Protein AF-A0AAT9LX36-F1 (afdb_monomer)

pLDDT: mean 85.05, std 13.38, range [36.03, 98.56]

Radius of gyration: 19.76 Å; Cα contacts (8 Å, |Δi|>4): 417; chains: 1; bounding box: 67×49×46 Å

Structure (mmCIF, N/CA/C/O backbone):
data_AF-A0AAT9LX36-F1
#
_entry.id   AF-A0AAT9LX36-F1
#
loop_
_atom_site.group_PDB
_atom_site.id
_atom_site.type_symbol
_atom_site.label_atom_id
_atom_site.label_alt_id
_atom_site.label_comp_id
_atom_site.label_asym_id
_atom_site.label_entity_id
_atom_site.label_seq_id
_atom_site.pdbx_PDB_ins_code
_atom_site.Cartn_x
_atom_site.Cartn_y
_atom_site.Cartn_z
_atom_site.occupancy
_atom_site.B_iso_or_equiv
_atom_site.auth_seq_id
_atom_site.auth_comp_id
_atom_site.auth_asym_id
_atom_site.auth_atom_id
_atom_site.pdbx_PDB_model_num
ATOM 1 N N . MET A 1 1 ? -18.857 27.797 16.653 1.00 42.59 1 MET A N 1
ATOM 2 C CA . MET A 1 1 ? -18.887 27.191 15.302 1.00 42.59 1 MET A CA 1
ATOM 3 C C . MET A 1 1 ? -19.193 25.710 15.450 1.00 42.59 1 MET A C 1
ATOM 5 O O . MET A 1 1 ? -18.495 25.048 16.209 1.00 42.59 1 MET A O 1
ATOM 9 N N . ALA A 1 2 ? -20.247 25.204 14.807 1.00 48.72 2 ALA A N 1
ATOM 10 C CA . ALA A 1 2 ? -20.545 23.773 14.825 1.00 48.72 2 ALA A CA 1
ATOM 11 C C . ALA A 1 2 ? -19.474 23.030 14.012 1.00 48.72 2 ALA A C 1
ATOM 13 O O . ALA A 1 2 ? -19.245 23.360 12.849 1.00 48.72 2 ALA A O 1
ATOM 14 N N . ARG A 1 3 ? -18.782 22.068 14.632 1.00 57.91 3 ARG A N 1
ATOM 15 C CA . ARG A 1 3 ? -17.853 21.185 13.920 1.00 57.91 3 ARG A CA 1
ATOM 16 C C . ARG A 1 3 ? -18.670 20.318 12.964 1.00 57.91 3 ARG A C 1
ATOM 18 O O . ARG A 1 3 ? -19.488 19.522 13.412 1.00 57.91 3 ARG A O 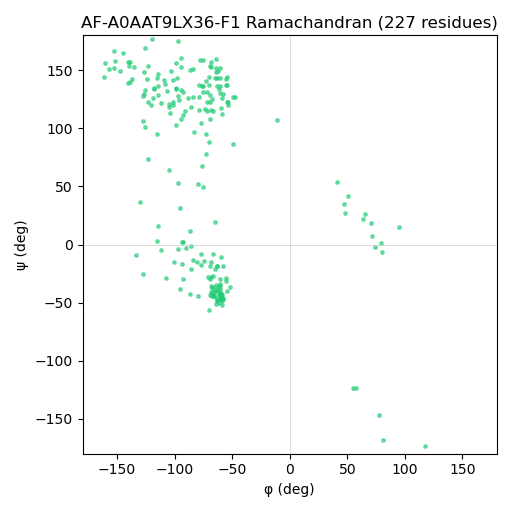1
ATOM 25 N N . ILE A 1 4 ? -18.458 20.488 11.662 1.00 61.56 4 ILE A N 1
ATOM 26 C CA . ILE A 1 4 ? -18.999 19.586 10.644 1.00 61.56 4 ILE A CA 1
ATOM 27 C C . ILE A 1 4 ? -18.209 18.280 10.757 1.00 61.56 4 ILE A C 1
ATOM 29 O O . ILE A 1 4 ? -16.982 18.291 10.684 1.00 61.56 4 ILE A O 1
ATOM 33 N N . SER A 1 5 ? -18.898 17.164 10.984 1.00 59.81 5 SER A N 1
ATOM 34 C CA . SER A 1 5 ? -18.286 15.835 11.024 1.00 59.81 5 SER A CA 1
ATOM 35 C C . SER A 1 5 ? -18.706 15.027 9.797 1.00 59.81 5 SER A C 1
ATOM 37 O O . SER A 1 5 ? -19.869 15.113 9.394 1.00 59.81 5 SER A O 1
ATOM 39 N N . PRO A 1 6 ? -17.800 14.230 9.209 1.00 66.00 6 PRO A N 1
ATOM 40 C CA . PRO A 1 6 ? -18.160 13.294 8.154 1.00 66.00 6 PRO A CA 1
ATOM 41 C C . PRO A 1 6 ? -19.273 12.341 8.608 1.00 66.00 6 PRO A C 1
ATOM 43 O O . PRO A 1 6 ? -19.297 11.894 9.759 1.00 66.00 6 PRO A O 1
ATOM 46 N N . ILE A 1 7 ? -20.188 12.009 7.696 1.00 71.00 7 ILE A N 1
ATOM 47 C CA . ILE A 1 7 ? -21.203 10.981 7.941 1.00 71.00 7 ILE A CA 1
ATOM 48 C C . ILE A 1 7 ? -20.489 9.630 8.036 1.00 71.00 7 ILE A C 1
ATOM 50 O O . ILE A 1 7 ? -19.757 9.235 7.125 1.00 71.00 7 ILE A O 1
ATOM 54 N N . LYS A 1 8 ? -20.707 8.922 9.150 1.00 73.69 8 LYS A N 1
ATOM 55 C CA . LYS A 1 8 ? -20.148 7.583 9.362 1.00 73.69 8 LYS A CA 1
ATOM 56 C C . LYS A 1 8 ? -20.666 6.624 8.299 1.00 73.69 8 LYS A C 1
ATOM 58 O O . LYS A 1 8 ? -21.865 6.573 8.035 1.00 73.69 8 LYS A O 1
ATOM 63 N N . THR A 1 9 ? -19.754 5.845 7.737 1.00 83.19 9 THR A N 1
ATOM 64 C CA . THR A 1 9 ? -20.040 4.907 6.650 1.00 83.19 9 THR A CA 1
ATOM 65 C C . THR A 1 9 ? -20.219 3.499 7.212 1.00 83.19 9 THR A C 1
ATOM 67 O O . THR A 1 9 ? -19.448 3.093 8.074 1.00 83.19 9 THR A O 1
ATOM 70 N N . ARG A 1 10 ? -21.245 2.753 6.785 1.00 88.69 10 ARG A N 1
ATOM 71 C CA . ARG A 1 10 ? -21.486 1.379 7.259 1.00 88.69 10 ARG A CA 1
ATOM 72 C C . ARG A 1 10 ? -21.130 0.373 6.179 1.00 88.69 10 ARG A C 1
ATOM 74 O O . ARG A 1 10 ? -21.572 0.532 5.050 1.00 88.69 10 ARG A O 1
ATOM 81 N N . TYR A 1 11 ? -20.370 -0.651 6.547 1.00 92.31 11 TYR A N 1
ATOM 82 C CA . TYR A 1 11 ? -20.029 -1.773 5.675 1.00 92.31 11 TYR A CA 1
ATOM 83 C C . TYR A 1 11 ? -19.547 -2.960 6.524 1.00 92.31 11 TYR A C 1
ATOM 85 O O . TYR A 1 11 ? -18.934 -2.741 7.567 1.00 92.31 1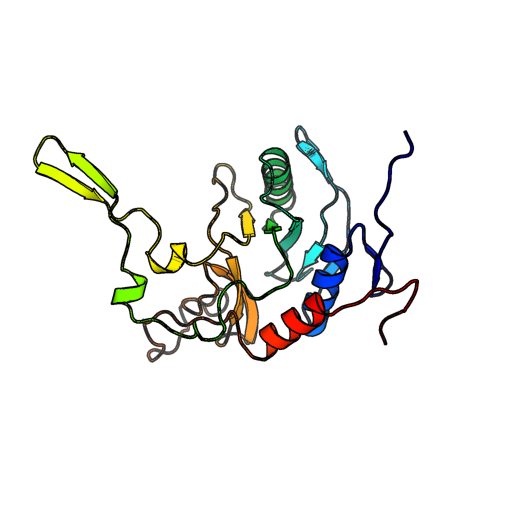1 TYR A O 1
ATOM 93 N N . ALA A 1 12 ? -19.872 -4.197 6.127 1.00 90.81 12 ALA A N 1
ATOM 94 C CA . ALA A 1 12 ? -19.474 -5.435 6.819 1.00 90.81 12 ALA A CA 1
ATOM 95 C C . ALA A 1 12 ? -19.694 -5.431 8.355 1.00 90.81 12 ALA A C 1
ATOM 97 O O . ALA A 1 12 ? -18.901 -5.966 9.121 1.00 90.81 12 ALA A O 1
ATOM 98 N N . GLY A 1 13 ? -20.761 -4.776 8.831 1.00 90.25 13 GLY A N 1
ATOM 99 C CA . GLY A 1 13 ? -21.064 -4.646 10.265 1.00 90.25 13 GLY A CA 1
ATOM 100 C C . GLY A 1 13 ? -20.283 -3.553 11.015 1.00 90.25 13 GLY A C 1
ATOM 101 O O . GLY A 1 13 ? -20.629 -3.245 12.156 1.00 90.25 13 GLY A O 1
ATOM 102 N N . TYR A 1 14 ? -19.309 -2.898 10.380 1.00 91.88 14 TYR A N 1
ATOM 103 C CA . TYR A 1 14 ? -18.507 -1.817 10.959 1.00 91.88 14 TYR A CA 1
ATOM 104 C C . TYR A 1 14 ? -19.064 -0.423 10.639 1.00 91.88 14 TYR A C 1
ATOM 106 O O . TYR A 1 14 ? -19.853 -0.226 9.710 1.00 91.88 14 TYR A O 1
ATOM 114 N N . ARG A 1 15 ? -18.654 0.568 11.442 1.00 92.31 15 ARG A N 1
ATOM 115 C CA . ARG A 1 15 ? -18.925 1.998 11.225 1.00 92.31 15 ARG A CA 1
ATOM 116 C C . ARG A 1 15 ? -17.606 2.726 10.978 1.00 92.31 15 ARG A C 1
ATOM 118 O O . ARG A 1 15 ? -16.965 3.152 11.931 1.00 92.31 15 ARG A O 1
ATOM 125 N N . PHE A 1 16 ? -17.258 2.893 9.713 1.00 92.94 16 PHE A N 1
ATOM 126 C CA . PHE A 1 16 ? -16.027 3.532 9.277 1.00 92.94 16 PHE A CA 1
ATOM 127 C C . PHE A 1 16 ? -16.012 5.040 9.552 1.00 92.94 16 PHE A C 1
ATOM 129 O O . PHE A 1 16 ? -17.046 5.721 9.426 1.00 92.94 16 PHE A O 1
ATOM 136 N N . ARG A 1 17 ? -14.827 5.561 9.896 1.00 91.31 17 ARG A N 1
ATOM 137 C CA . ARG A 1 17 ? -14.560 6.990 10.135 1.00 91.31 17 ARG A CA 1
ATOM 138 C C . ARG A 1 17 ? -14.599 7.790 8.839 1.00 91.31 17 ARG A C 1
ATOM 140 O O . ARG A 1 17 ? -14.980 8.962 8.858 1.00 91.31 17 ARG A O 1
ATOM 147 N N . SER A 1 18 ? -14.286 7.153 7.714 1.00 89.94 18 SER A N 1
ATOM 148 C CA . SER A 1 18 ? -14.366 7.761 6.391 1.00 89.94 18 SER A CA 1
ATOM 149 C C . SER A 1 18 ? -14.934 6.809 5.335 1.00 89.94 18 SER A C 1
ATOM 151 O O . SER A 1 18 ? -14.865 5.586 5.448 1.00 89.94 18 SER A O 1
ATOM 153 N N . ARG A 1 19 ? -15.480 7.383 4.253 1.00 90.25 19 ARG A N 1
ATOM 154 C CA . ARG A 1 19 ? -15.889 6.603 3.072 1.00 90.25 19 ARG A CA 1
ATOM 155 C C . ARG A 1 19 ? -14.701 5.877 2.443 1.00 90.25 19 ARG A C 1
ATOM 157 O O . ARG A 1 19 ? -14.878 4.784 1.929 1.00 90.25 19 ARG A O 1
ATOM 164 N N . ARG A 1 20 ? -13.505 6.474 2.475 1.00 91.88 20 ARG A N 1
ATOM 165 C CA . ARG A 1 20 ? -12.304 5.891 1.865 1.00 91.88 20 ARG A CA 1
ATOM 166 C C . ARG A 1 20 ? -11.878 4.609 2.578 1.00 91.88 20 ARG A C 1
ATOM 168 O O . ARG A 1 20 ? -11.609 3.627 1.901 1.00 91.88 20 ARG A O 1
ATOM 175 N N . GLU A 1 21 ? -11.897 4.589 3.910 1.00 95.06 21 GLU A N 1
ATOM 176 C CA . GLU A 1 21 ? -11.666 3.355 4.676 1.00 95.06 21 GLU A CA 1
ATOM 177 C C . GLU A 1 21 ? -12.680 2.269 4.292 1.00 95.06 21 GLU A C 1
ATOM 179 O O . GLU A 1 21 ? -12.295 1.149 3.975 1.00 95.06 21 GLU A O 1
ATOM 184 N N . ALA A 1 22 ? -13.972 2.606 4.217 1.00 94.94 22 ALA A N 1
ATOM 185 C CA . ALA A 1 22 ? -14.992 1.635 3.819 1.00 94.94 22 ALA A CA 1
ATOM 186 C C . ALA A 1 22 ? -14.766 1.078 2.398 1.00 94.94 22 ALA A C 1
ATOM 188 O O . ALA A 1 22 ? -14.999 -0.101 2.152 1.00 94.94 22 ALA A O 1
ATOM 189 N N . ARG A 1 23 ? -14.271 1.896 1.458 1.00 95.62 23 ARG A N 1
ATOM 190 C CA . ARG A 1 23 ? -13.903 1.439 0.105 1.00 95.62 23 ARG A CA 1
ATOM 191 C C . ARG A 1 23 ? -12.717 0.479 0.107 1.00 95.62 23 ARG A C 1
ATOM 193 O O . ARG A 1 23 ? -12.710 -0.461 -0.682 1.00 95.62 23 ARG A O 1
ATOM 200 N N . TRP A 1 24 ? -11.741 0.688 0.989 1.00 97.06 24 TRP A N 1
ATOM 201 C CA . TRP A 1 24 ? -10.645 -0.262 1.182 1.00 97.06 24 TRP A CA 1
ATOM 202 C C . TRP A 1 24 ? -11.137 -1.594 1.746 1.00 97.06 24 TRP A C 1
ATOM 204 O O . TRP A 1 24 ? -10.717 -2.638 1.261 1.00 97.06 24 TRP A O 1
ATOM 214 N N . ALA A 1 25 ? -12.098 -1.581 2.673 1.00 97.56 25 ALA A N 1
ATOM 215 C CA . ALA A 1 25 ? -12.733 -2.810 3.150 1.00 97.56 25 ALA A CA 1
ATOM 216 C C . ALA A 1 25 ? -13.425 -3.592 2.011 1.00 97.56 25 ALA A C 1
ATOM 218 O O . ALA A 1 25 ? -13.225 -4.798 1.889 1.00 97.56 25 ALA A O 1
ATOM 219 N N . VAL A 1 26 ? -14.153 -2.905 1.118 1.00 97.69 26 VAL A N 1
ATOM 220 C CA . VAL A 1 26 ? -14.737 -3.517 -0.097 1.00 97.69 26 VAL A CA 1
ATOM 221 C C . VAL A 1 26 ? -13.653 -4.107 -1.005 1.00 97.69 26 VAL A C 1
ATOM 223 O O . VAL A 1 26 ? -13.809 -5.214 -1.523 1.00 97.69 26 VAL A O 1
ATOM 226 N N . PHE A 1 27 ? -12.544 -3.387 -1.200 1.00 97.94 27 PHE A N 1
ATOM 227 C CA . PHE A 1 27 ? -11.400 -3.872 -1.974 1.00 97.94 27 PHE A CA 1
ATOM 228 C C . PHE A 1 27 ? -10.822 -5.162 -1.372 1.00 97.94 27 PHE A C 1
ATOM 230 O O . PHE A 1 27 ? -10.607 -6.131 -2.102 1.00 97.94 27 PHE A O 1
ATOM 237 N N . PHE A 1 28 ? -10.623 -5.210 -0.051 1.00 98.25 28 PHE A N 1
ATOM 238 C CA . PHE A 1 28 ? -10.115 -6.395 0.642 1.00 98.25 28 PHE A CA 1
ATOM 239 C C . PHE A 1 28 ? -11.063 -7.587 0.513 1.00 98.25 28 PHE A C 1
ATOM 241 O O . PHE A 1 28 ? -10.618 -8.666 0.119 1.00 98.25 28 PHE A O 1
ATOM 248 N N . ASP A 1 29 ? -12.361 -7.386 0.748 1.00 98.19 29 ASP A N 1
ATOM 249 C CA . ASP A 1 29 ? -13.366 -8.449 0.630 1.00 98.19 29 ASP A CA 1
ATOM 250 C C . ASP A 1 29 ? -13.452 -9.001 -0.795 1.00 98.19 29 ASP A C 1
ATOM 252 O O . ASP A 1 29 ? -13.493 -10.216 -0.986 1.00 98.19 29 ASP A O 1
ATOM 256 N N . THR A 1 30 ? -13.381 -8.130 -1.808 1.00 98.06 30 THR A N 1
ATOM 257 C CA . THR A 1 30 ? -13.391 -8.543 -3.225 1.00 98.06 30 THR A CA 1
ATOM 258 C C . THR A 1 30 ? -12.213 -9.462 -3.567 1.00 98.06 30 THR A C 1
ATOM 260 O O . THR A 1 30 ? -12.310 -10.316 -4.448 1.00 98.06 30 THR A O 1
ATOM 263 N N . LEU A 1 31 ? -11.088 -9.303 -2.870 1.00 97.69 31 LEU A N 1
ATOM 264 C CA . LEU A 1 31 ? -9.868 -10.085 -3.072 1.00 97.69 31 LEU A CA 1
ATOM 265 C C . LEU A 1 31 ? -9.732 -11.263 -2.103 1.00 97.69 31 LEU A C 1
ATOM 267 O O . LEU A 1 31 ? -8.774 -12.030 -2.227 1.00 97.69 31 LEU A O 1
ATOM 271 N N . GLY A 1 32 ? -10.657 -11.411 -1.152 1.00 96.50 32 GLY A N 1
ATOM 272 C CA . GLY A 1 32 ? -10.555 -12.391 -0.072 1.00 96.50 32 GLY A CA 1
ATOM 273 C C . GLY A 1 32 ? -9.386 -12.124 0.880 1.00 96.50 32 GLY A C 1
ATOM 274 O O . GLY A 1 32 ? -8.851 -13.062 1.467 1.00 96.50 32 GLY A O 1
ATOM 275 N N . ILE A 1 33 ? -8.952 -10.867 1.010 1.00 97.69 33 ILE A N 1
ATOM 276 C CA . ILE A 1 33 ? -7.909 -10.457 1.955 1.00 97.69 33 ILE A CA 1
ATOM 277 C C . ILE A 1 33 ? -8.563 -10.345 3.332 1.00 97.69 33 ILE A C 1
ATOM 279 O O . ILE A 1 33 ? -9.428 -9.492 3.501 1.00 97.69 33 ILE A O 1
ATOM 283 N N . PRO A 1 34 ? -8.191 -11.161 4.332 1.00 97.75 34 PRO A N 1
ATOM 284 C CA . PRO A 1 34 ? -8.782 -11.038 5.656 1.00 97.75 34 PRO A CA 1
ATOM 285 C C . PRO A 1 34 ? -8.300 -9.750 6.331 1.00 97.75 34 PRO A C 1
ATOM 287 O O . PRO A 1 34 ? -7.114 -9.424 6.279 1.00 97.75 34 PRO A O 1
ATOM 290 N N . TRP A 1 35 ? -9.207 -9.034 6.994 1.00 98.50 35 TRP A N 1
ATOM 291 C CA . TRP A 1 35 ? -8.913 -7.771 7.670 1.00 98.50 35 TRP A CA 1
ATOM 292 C C . TRP A 1 35 ? -9.653 -7.648 9.006 1.00 98.50 35 TRP A C 1
ATOM 294 O O . TRP A 1 35 ? -10.672 -8.296 9.245 1.00 98.50 35 TRP A O 1
ATOM 304 N N . ARG A 1 36 ? -9.125 -6.805 9.896 1.00 98.44 36 ARG A N 1
ATOM 305 C CA . ARG A 1 36 ? -9.796 -6.310 11.106 1.00 98.44 36 ARG A CA 1
ATOM 306 C C . ARG A 1 36 ? -9.745 -4.788 11.095 1.00 98.44 36 ARG A C 1
ATOM 308 O O . ARG A 1 36 ? -8.667 -4.234 10.906 1.00 98.44 36 ARG A O 1
ATOM 315 N N . TYR A 1 37 ? -10.885 -4.135 11.300 1.00 98.31 37 TYR A N 1
ATOM 316 C CA . TYR A 1 37 ? -10.978 -2.675 11.365 1.00 98.31 37 TYR A CA 1
ATOM 317 C C . TYR A 1 37 ? -10.855 -2.179 12.803 1.00 98.31 37 TYR A C 1
ATOM 319 O O . TYR A 1 37 ? -11.535 -2.721 13.677 1.00 98.31 37 TYR A O 1
ATOM 327 N N . GLU A 1 38 ? -9.998 -1.178 13.025 1.00 97.06 38 GLU A N 1
ATOM 328 C CA . GLU A 1 38 ? -9.697 -0.575 14.334 1.00 97.06 38 GLU A CA 1
ATOM 329 C C . GLU A 1 38 ? -9.585 -1.618 15.471 1.00 97.06 38 GLU A C 1
ATOM 331 O O . GLU A 1 38 ? -10.305 -1.518 16.469 1.00 97.06 38 GLU A O 1
ATOM 336 N N . PRO A 1 39 ? -8.742 -2.666 15.334 1.00 95.38 39 PRO A N 1
ATOM 337 C CA . PRO A 1 39 ? -8.786 -3.816 16.239 1.00 95.38 39 PRO A CA 1
ATOM 338 C C . PRO A 1 39 ? -8.463 -3.453 17.692 1.00 95.38 39 PRO A C 1
ATOM 340 O O . PRO A 1 39 ? -9.098 -3.981 18.603 1.00 95.38 39 PRO A O 1
ATOM 343 N N . GLU A 1 40 ? -7.494 -2.564 17.912 1.00 95.12 40 GLU A N 1
ATOM 344 C CA . GLU A 1 40 ? -7.117 -2.076 19.237 1.00 95.12 40 GLU A CA 1
ATOM 345 C C . GLU A 1 40 ? -6.339 -0.756 19.150 1.00 95.12 40 GLU A C 1
ATOM 347 O O . GLU A 1 40 ? -5.732 -0.444 18.126 1.00 95.12 40 GLU A O 1
ATOM 352 N N . GLY A 1 41 ? -6.369 0.026 20.232 1.00 95.62 41 GLY A N 1
ATOM 353 C CA . GLY A 1 41 ? -5.600 1.262 20.361 1.00 95.62 41 GLY A CA 1
ATOM 354 C C . GLY A 1 41 ? -4.302 1.049 21.136 1.00 95.62 41 GLY A C 1
ATOM 355 O O . GLY A 1 41 ? -4.278 0.329 22.132 1.00 95.62 41 GLY A O 1
ATOM 356 N N . PHE A 1 42 ? -3.243 1.738 20.722 1.00 96.19 42 PHE A N 1
ATOM 357 C CA . PHE A 1 42 ? -1.905 1.640 21.296 1.00 96.19 42 PHE A CA 1
ATOM 358 C C . PHE A 1 42 ? -1.480 2.948 21.967 1.00 96.19 42 PHE A C 1
ATOM 360 O O . PHE A 1 42 ? -1.807 4.045 21.506 1.00 96.19 42 PHE A O 1
ATOM 367 N N . SER A 1 43 ? -0.699 2.827 23.041 1.00 96.12 43 SER A N 1
ATOM 368 C CA . SER A 1 43 ? 0.059 3.938 23.621 1.00 96.12 43 SER A CA 1
ATOM 369 C C . SER A 1 43 ? 1.473 3.913 23.046 1.00 96.12 43 SER A C 1
ATOM 371 O O . SER A 1 43 ? 2.253 3.024 23.378 1.00 96.12 43 SER A O 1
ATOM 373 N N . LEU A 1 44 ? 1.805 4.865 22.173 1.00 93.31 44 LEU A N 1
ATOM 374 C CA . LEU A 1 44 ? 3.072 4.900 21.433 1.00 93.31 44 LEU A CA 1
ATOM 375 C C . LEU A 1 44 ? 4.139 5.777 22.117 1.00 93.31 44 LEU A C 1
ATOM 377 O O . LEU A 1 44 ? 4.939 6.431 21.447 1.00 93.31 44 LEU A O 1
ATOM 381 N N . GLY A 1 45 ? 4.117 5.852 23.452 1.00 91.75 45 GLY A N 1
ATOM 382 C CA . GLY A 1 45 ? 5.011 6.719 24.225 1.00 91.75 45 GLY A CA 1
ATOM 383 C C . GLY A 1 45 ? 4.874 8.188 23.813 1.00 91.75 45 GLY A C 1
ATOM 384 O O . GLY A 1 45 ? 3.768 8.733 23.800 1.00 91.75 45 GLY A O 1
ATOM 385 N N . ASP A 1 46 ? 5.986 8.807 23.417 1.00 89.00 46 ASP A N 1
ATOM 386 C CA . ASP A 1 46 ? 6.045 10.218 23.008 1.00 89.00 46 ASP A CA 1
ATOM 387 C C . ASP A 1 46 ? 5.236 10.525 21.735 1.00 89.00 46 ASP A C 1
ATOM 389 O O . ASP A 1 46 ? 4.837 11.669 21.508 1.00 89.00 46 ASP A O 1
ATOM 393 N N . ALA A 1 47 ? 4.939 9.514 20.909 1.00 87.62 47 ALA A N 1
ATOM 394 C CA . ALA A 1 47 ? 4.064 9.672 19.746 1.00 87.62 47 ALA A CA 1
ATOM 395 C C . ALA A 1 47 ? 2.566 9.722 20.127 1.00 87.62 47 ALA A C 1
ATOM 397 O O . ALA A 1 47 ? 1.723 10.064 19.290 1.00 87.62 47 ALA A O 1
ATOM 398 N N . GLY A 1 48 ? 2.226 9.447 21.391 1.00 92.31 48 GLY A N 1
ATOM 399 C CA . GLY A 1 48 ? 0.878 9.533 21.949 1.00 92.31 48 GLY A CA 1
ATOM 400 C C . GLY A 1 48 ? -0.005 8.317 21.656 1.00 92.31 48 GLY A C 1
ATOM 401 O O . GLY A 1 48 ? 0.455 7.270 21.209 1.00 92.31 48 GLY A O 1
ATOM 402 N N . ALA A 1 49 ? -1.306 8.450 21.926 1.00 94.50 49 ALA A N 1
ATOM 403 C CA . ALA A 1 49 ? -2.272 7.397 21.626 1.00 94.50 49 ALA A CA 1
ATOM 404 C C . ALA A 1 49 ? -2.540 7.294 20.114 1.00 94.50 49 ALA A C 1
ATOM 406 O O . ALA A 1 49 ? -2.652 8.311 19.411 1.00 94.50 49 ALA A O 1
ATOM 407 N N . TYR A 1 50 ? -2.680 6.064 19.625 1.00 96.00 50 TYR A N 1
ATOM 408 C CA . TYR A 1 50 ? -2.935 5.769 18.220 1.00 96.00 50 TYR A CA 1
ATOM 409 C C . TYR A 1 50 ? -3.929 4.625 18.045 1.00 96.00 50 TYR A C 1
ATOM 411 O O . TYR A 1 50 ? -3.862 3.635 18.764 1.00 96.00 50 TYR A O 1
ATOM 419 N N . LEU A 1 51 ? -4.842 4.763 17.083 1.00 96.94 51 LEU A N 1
ATOM 420 C CA . LEU A 1 51 ? -5.796 3.725 16.699 1.00 96.94 51 LEU A CA 1
ATOM 4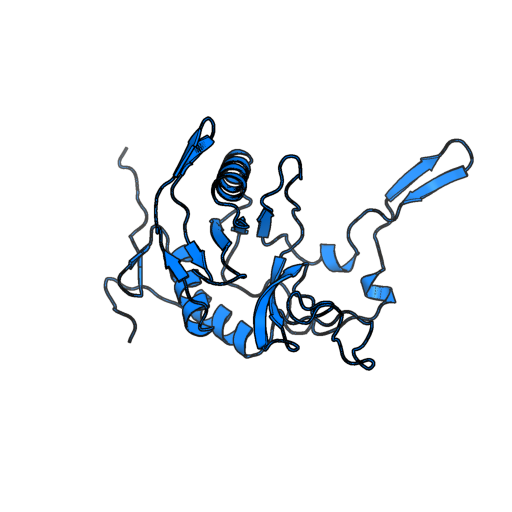21 C C . LEU A 1 51 ? -5.655 3.484 15.189 1.00 96.94 51 LEU A C 1
ATOM 423 O O . LEU A 1 51 ? -6.155 4.324 14.422 1.00 96.94 51 LEU A O 1
ATOM 427 N N . PRO A 1 52 ? -4.947 2.412 14.783 1.00 97.19 52 PRO A N 1
ATOM 428 C CA . PRO A 1 52 ? -4.731 2.092 13.379 1.00 97.19 52 PRO A CA 1
ATOM 429 C C . PRO A 1 52 ? -6.035 1.756 12.652 1.00 97.19 52 PRO A C 1
ATOM 431 O O . PRO A 1 52 ? -6.983 1.268 13.270 1.00 97.19 52 PRO A O 1
ATOM 434 N N . ASP A 1 53 ? -6.082 2.011 11.344 1.00 97.94 53 ASP A N 1
ATOM 435 C CA . ASP A 1 53 ? -7.279 1.779 10.522 1.00 97.94 53 ASP A CA 1
ATOM 436 C C . ASP A 1 53 ? -7.555 0.280 10.336 1.00 97.94 53 ASP A C 1
ATOM 438 O O . ASP A 1 53 ? -8.638 -0.202 10.673 1.00 97.94 53 ASP A O 1
ATOM 442 N N . PHE A 1 54 ? -6.582 -0.472 9.813 1.00 98.50 54 PHE A N 1
ATOM 443 C CA . PHE A 1 54 ? -6.744 -1.893 9.503 1.00 98.50 54 PHE A CA 1
ATOM 444 C C . PHE A 1 54 ? -5.537 -2.726 9.923 1.00 98.50 54 PHE A C 1
ATOM 446 O O . PHE A 1 54 ? -4.392 -2.336 9.713 1.00 98.50 54 PHE A O 1
ATOM 453 N N . LEU A 1 55 ? -5.810 -3.938 10.405 1.00 98.56 55 LEU A N 1
ATOM 454 C CA . LEU A 1 55 ? -4.864 -5.052 10.383 1.00 98.56 55 LEU A CA 1
ATOM 455 C C . LEU A 1 55 ? -5.288 -6.008 9.269 1.00 98.56 55 LEU A C 1
ATOM 457 O O . LEU A 1 55 ? -6.346 -6.634 9.374 1.00 98.56 55 LEU A O 1
ATOM 461 N N . ILE A 1 56 ? -4.482 -6.131 8.219 1.00 98.12 56 ILE A N 1
ATOM 462 C CA . ILE A 1 56 ? -4.730 -7.072 7.120 1.00 98.12 56 ILE A CA 1
ATOM 463 C C . ILE A 1 56 ? -3.901 -8.338 7.302 1.00 98.12 56 ILE A C 1
ATOM 465 O O . ILE A 1 56 ? -2.879 -8.331 7.987 1.00 98.12 56 ILE A O 1
ATOM 469 N N . TYR A 1 57 ? -4.361 -9.436 6.707 1.00 97.31 57 TYR A N 1
ATOM 470 C CA . TYR A 1 57 ? -3.743 -10.753 6.835 1.00 97.31 57 TYR A CA 1
ATOM 471 C C . TYR A 1 57 ? -3.464 -11.209 8.284 1.00 97.31 57 TYR A C 1
ATOM 473 O O . TYR A 1 57 ? -2.405 -11.785 8.559 1.00 97.31 57 TYR A O 1
ATOM 481 N N . PRO A 1 58 ? -4.393 -10.984 9.237 1.00 97.12 58 PRO A N 1
ATOM 482 C CA . PRO A 1 58 ? -4.148 -11.282 10.641 1.00 97.12 58 PRO A CA 1
ATOM 483 C C . PRO A 1 58 ? -3.848 -12.771 10.856 1.00 97.12 58 PRO A C 1
ATOM 485 O O . PRO A 1 58 ? -4.488 -13.638 10.260 1.00 97.12 58 PRO A O 1
ATOM 488 N N . ASN A 1 59 ? -2.936 -13.064 11.788 1.00 94.75 59 ASN A N 1
ATOM 489 C CA . ASN A 1 59 ? -2.490 -14.422 12.143 1.00 94.75 59 ASN A CA 1
ATOM 490 C C . ASN A 1 59 ? -1.777 -15.173 11.005 1.00 94.75 59 ASN A C 1
ATOM 492 O O . ASN A 1 59 ? -1.726 -16.402 11.009 1.00 94.75 59 ASN A O 1
ATOM 496 N N . THR A 1 60 ? -1.235 -14.440 10.036 1.00 93.38 60 THR A N 1
ATOM 497 C CA . THR A 1 60 ? -0.368 -14.982 8.989 1.00 93.38 60 THR A CA 1
ATOM 498 C C . THR A 1 60 ? 0.941 -14.208 8.962 1.00 93.38 60 THR A C 1
ATOM 500 O O . THR A 1 60 ? 1.063 -13.133 9.548 1.00 93.38 60 THR A O 1
ATOM 503 N N . GLU A 1 61 ? 1.908 -14.719 8.223 1.00 90.19 61 GLU A N 1
ATOM 504 C CA . GLU A 1 61 ? 3.182 -14.064 7.951 1.00 90.19 61 GLU A CA 1
ATOM 505 C C . GLU A 1 61 ? 3.073 -12.785 7.093 1.00 90.19 61 GLU A C 1
ATOM 507 O O . GLU A 1 61 ? 4.058 -12.068 6.954 1.00 90.19 61 GLU A O 1
ATOM 512 N N . LEU A 1 62 ? 1.891 -12.476 6.538 1.00 90.88 62 LEU A N 1
ATOM 513 C CA . LEU A 1 62 ? 1.599 -11.204 5.850 1.00 90.88 62 LEU A CA 1
ATOM 514 C C . LEU A 1 62 ? 0.971 -10.151 6.752 1.00 90.88 62 LEU A C 1
ATOM 516 O O . LEU A 1 62 ? 0.582 -9.094 6.251 1.00 90.88 62 LEU A O 1
ATOM 520 N N . ALA A 1 63 ? 0.790 -10.454 8.039 1.00 96.25 63 ALA A N 1
ATOM 521 C CA . ALA A 1 63 ? 0.137 -9.537 8.954 1.00 96.25 63 ALA A CA 1
ATOM 522 C C . ALA A 1 63 ? 0.824 -8.168 8.908 1.00 96.25 63 ALA A C 1
ATOM 524 O O . ALA A 1 63 ? 2.027 -8.048 9.144 1.00 96.25 63 ALA A O 1
ATOM 525 N N . MET A 1 64 ? 0.047 -7.137 8.593 1.00 96.12 64 MET A N 1
ATOM 526 C CA . MET A 1 64 ? 0.552 -5.774 8.530 1.00 96.12 64 MET A CA 1
ATOM 527 C C . MET A 1 64 ? -0.548 -4.762 8.818 1.00 96.12 64 MET A C 1
ATOM 529 O O . MET A 1 64 ? -1.731 -4.996 8.542 1.00 96.12 64 MET A O 1
ATOM 533 N N . TRP A 1 65 ? -0.138 -3.621 9.354 1.00 97.75 65 TRP A N 1
ATOM 534 C CA . TRP A 1 65 ? -1.002 -2.465 9.515 1.00 97.75 65 TRP A CA 1
ATOM 535 C C . TRP A 1 65 ? -1.185 -1.768 8.170 1.00 97.75 65 TRP A C 1
ATOM 537 O O . TRP A 1 65 ? -0.227 -1.591 7.414 1.00 97.75 65 TRP A O 1
ATOM 547 N N . PHE A 1 66 ? -2.417 -1.376 7.867 1.00 97.44 66 PHE A N 1
ATOM 548 C CA . PHE A 1 66 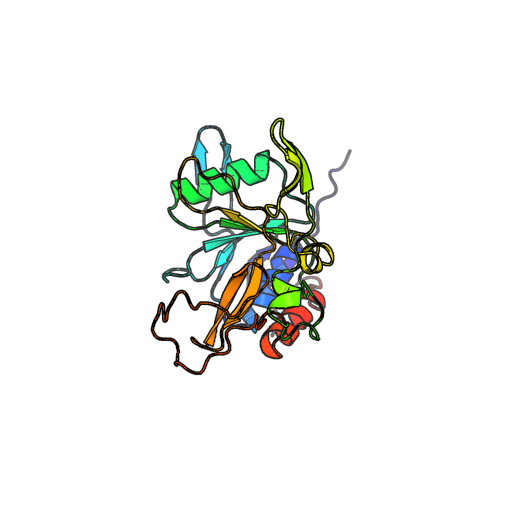? -2.766 -0.652 6.652 1.00 97.44 66 PHE A CA 1
ATOM 549 C C . PHE A 1 66 ? -3.542 0.611 7.029 1.00 97.44 66 PHE A C 1
ATOM 551 O O . PHE A 1 66 ? -4.703 0.548 7.428 1.00 97.44 66 PHE A O 1
ATOM 558 N N . GLU A 1 67 ? -2.874 1.752 6.908 1.00 96.81 67 GLU A N 1
ATOM 559 C CA . GLU A 1 67 ? -3.386 3.082 7.228 1.00 96.81 67 GLU A CA 1
ATOM 560 C C . GLU A 1 67 ? -3.856 3.788 5.964 1.00 96.81 67 GLU A C 1
ATOM 562 O O . GLU A 1 67 ? -3.140 3.828 4.962 1.00 96.81 67 GLU A O 1
ATOM 567 N N . VAL A 1 68 ? -5.038 4.392 6.019 1.00 95.00 68 VAL A N 1
ATOM 568 C CA . VAL A 1 68 ? -5.661 5.064 4.881 1.00 95.00 68 VAL A CA 1
ATOM 569 C C . VAL A 1 68 ? -5.555 6.570 5.055 1.00 95.00 68 VAL A C 1
ATOM 571 O O . VAL A 1 68 ? -6.104 7.160 5.986 1.00 95.00 68 VAL A O 1
ATOM 574 N N . LYS A 1 69 ? -4.906 7.233 4.100 1.00 92.31 69 LYS A N 1
ATOM 575 C CA . LYS A 1 69 ? -4.780 8.694 4.054 1.00 92.31 69 LYS A CA 1
ATOM 576 C C . LYS A 1 69 ? -5.323 9.258 2.751 1.00 92.31 69 LYS A C 1
ATOM 578 O O . LYS A 1 69 ? -5.446 8.572 1.740 1.00 92.31 69 LYS A O 1
ATOM 583 N N . GLY A 1 70 ? -5.763 10.512 2.805 1.00 87.81 70 GLY A N 1
ATOM 584 C CA . GLY A 1 70 ? -6.247 11.211 1.613 1.00 87.81 70 GLY A CA 1
ATOM 585 C C . GLY A 1 70 ? -5.161 11.888 0.826 1.00 87.81 70 GLY A C 1
ATOM 586 O O . GLY A 1 70 ? -5.146 11.785 -0.393 1.00 87.81 70 GLY A O 1
ATOM 587 N N . ASP A 1 71 ? -4.263 12.519 1.558 1.00 87.44 71 ASP A N 1
ATOM 588 C CA . ASP A 1 71 ? -3.142 13.259 1.027 1.00 87.44 71 ASP A CA 1
ATOM 589 C C . ASP A 1 71 ? -1.851 12.629 1.545 1.00 87.44 71 ASP A C 1
ATOM 591 O O . ASP A 1 71 ? -1.876 11.682 2.342 1.00 87.44 71 ASP A O 1
ATOM 595 N N . LEU A 1 72 ? -0.725 13.172 1.087 1.00 86.50 72 LEU A N 1
ATOM 596 C CA . LEU A 1 72 ? 0.595 12.788 1.563 1.00 86.50 72 LEU A CA 1
ATOM 597 C C . LEU A 1 72 ? 0.626 12.807 3.107 1.00 86.50 72 LEU A C 1
ATOM 599 O O . LEU A 1 72 ? 0.244 13.824 3.698 1.00 86.50 72 LEU A O 1
ATOM 603 N N . PRO A 1 73 ? 1.047 11.714 3.770 1.00 89.88 73 PRO A N 1
ATOM 604 C CA . PRO A 1 73 ? 1.088 11.672 5.220 1.00 89.88 73 PRO A CA 1
ATOM 605 C C . PRO A 1 73 ? 2.073 12.699 5.771 1.00 89.88 73 PRO A C 1
ATOM 607 O O . PRO A 1 73 ? 3.149 12.933 5.223 1.00 89.88 73 PRO A O 1
ATOM 610 N N . THR A 1 74 ? 1.699 13.293 6.894 1.00 91.50 74 THR A N 1
ATOM 611 C CA . THR A 1 74 ? 2.550 14.224 7.636 1.00 91.50 74 THR A CA 1
ATOM 612 C C . THR A 1 74 ? 3.648 13.487 8.404 1.00 91.50 74 THR A C 1
ATOM 614 O O . THR A 1 74 ? 3.480 12.330 8.791 1.00 91.50 74 THR A O 1
ATOM 617 N N . ASP A 1 75 ? 4.728 14.185 8.764 1.00 88.44 75 ASP A N 1
ATOM 618 C CA . ASP A 1 75 ? 5.795 13.632 9.618 1.00 88.44 75 ASP A CA 1
ATOM 619 C C . ASP A 1 75 ? 5.275 13.095 10.960 1.00 88.44 75 ASP A C 1
ATOM 621 O O . ASP A 1 75 ? 5.859 12.198 11.566 1.00 88.44 75 ASP A O 1
ATOM 625 N N . VAL A 1 76 ? 4.176 13.657 11.471 1.00 91.12 76 VAL A N 1
ATOM 626 C CA . VAL A 1 76 ? 3.521 13.168 12.693 1.00 91.12 76 VAL A CA 1
ATOM 627 C C . VAL A 1 76 ? 2.874 11.804 12.450 1.00 91.12 76 VAL A C 1
ATOM 629 O O . VAL A 1 76 ? 2.993 10.915 13.289 1.00 91.12 76 VAL A O 1
ATOM 632 N N . GLU A 1 77 ? 2.192 11.628 11.321 1.00 92.81 77 GLU A N 1
ATOM 633 C CA . GLU A 1 77 ? 1.555 10.358 10.956 1.00 92.81 77 GLU A CA 1
ATOM 634 C C . GLU A 1 77 ? 2.593 9.283 10.654 1.00 92.81 77 GLU A C 1
ATOM 636 O O . GLU A 1 77 ? 2.458 8.162 11.141 1.00 92.81 77 GLU A O 1
ATOM 641 N N . ILE A 1 78 ? 3.666 9.647 9.950 1.00 90.31 78 ILE A N 1
ATOM 642 C CA . ILE A 1 78 ? 4.805 8.762 9.694 1.00 90.31 78 ILE A CA 1
ATOM 643 C C . ILE A 1 78 ? 5.424 8.298 11.018 1.00 90.31 78 ILE A C 1
ATOM 645 O O . ILE A 1 78 ? 5.573 7.096 11.227 1.00 90.31 78 ILE A O 1
ATOM 649 N N . ARG A 1 79 ? 5.694 9.213 11.961 1.00 90.00 79 ARG A N 1
ATOM 650 C CA . ARG A 1 79 ? 6.251 8.856 13.280 1.00 90.00 79 ARG A CA 1
ATOM 651 C C . ARG A 1 79 ? 5.351 7.925 14.086 1.00 90.00 79 ARG A C 1
ATOM 653 O O . ARG A 1 79 ? 5.848 7.015 14.745 1.00 90.00 79 ARG A O 1
ATOM 660 N N . LYS A 1 80 ? 4.032 8.117 14.035 1.00 93.62 80 LYS A N 1
ATOM 661 C CA . LYS A 1 80 ? 3.082 7.209 14.698 1.00 93.62 80 LYS A CA 1
ATOM 662 C C . LYS A 1 80 ? 3.088 5.826 14.058 1.00 93.62 80 LYS A C 1
ATOM 664 O O . LYS A 1 80 ? 3.153 4.834 14.772 1.00 93.62 80 LYS A O 1
ATOM 669 N N . ALA A 1 81 ? 3.078 5.754 12.732 1.00 92.81 81 ALA A N 1
ATOM 670 C CA . ALA A 1 81 ? 3.151 4.489 12.012 1.00 92.81 81 ALA A CA 1
ATOM 671 C C . ALA A 1 81 ? 4.485 3.751 12.248 1.00 92.81 81 ALA A C 1
ATOM 673 O O . ALA A 1 81 ? 4.487 2.526 12.359 1.00 92.81 81 ALA A O 1
ATOM 674 N N . GLN A 1 82 ? 5.597 4.482 12.401 1.00 91.44 82 GLN A N 1
ATOM 675 C CA . GLN A 1 82 ? 6.892 3.941 12.832 1.00 91.44 82 GLN A CA 1
ATOM 676 C C . GLN A 1 82 ? 6.840 3.381 14.246 1.00 91.44 82 GLN A C 1
ATOM 678 O O . GLN A 1 82 ? 7.211 2.228 14.449 1.00 91.44 82 GLN A O 1
ATOM 683 N N . ALA A 1 83 ? 6.341 4.152 15.212 1.00 92.38 83 ALA A N 1
ATOM 684 C CA . ALA A 1 83 ? 6.221 3.679 16.586 1.00 92.38 83 ALA A CA 1
ATOM 685 C C . ALA A 1 83 ? 5.269 2.473 16.699 1.00 92.38 83 ALA A C 1
ATOM 687 O O . ALA A 1 83 ? 5.552 1.546 17.453 1.00 92.38 83 ALA A O 1
ATOM 688 N N . LEU A 1 84 ? 4.188 2.438 15.910 1.00 95.12 84 LEU A N 1
ATOM 689 C CA . LEU A 1 84 ? 3.302 1.276 15.801 1.00 95.12 84 LEU A CA 1
ATOM 690 C C . LEU A 1 84 ? 4.033 0.059 15.218 1.00 95.12 84 LEU A C 1
ATOM 692 O O . LEU A 1 84 ? 3.948 -1.030 15.781 1.00 95.12 84 LEU A O 1
ATOM 696 N N . SER A 1 85 ? 4.754 0.245 14.111 1.00 94.00 85 SER A N 1
ATOM 697 C CA . SER A 1 85 ?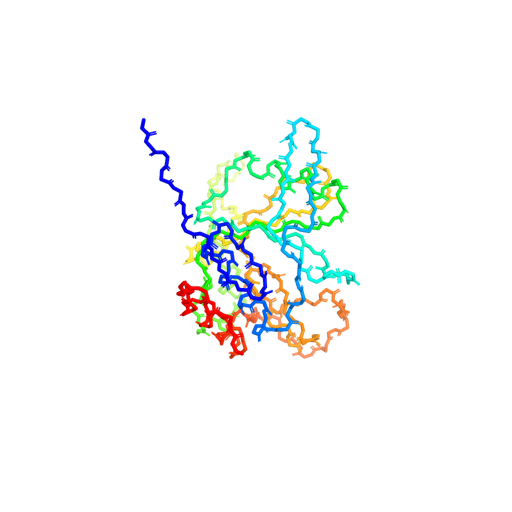 5.508 -0.821 13.441 1.00 94.00 85 SER A CA 1
ATOM 698 C C . SER A 1 85 ? 6.536 -1.445 14.388 1.00 94.00 85 SER A C 1
ATOM 700 O O . SER A 1 85 ? 6.513 -2.648 14.639 1.00 94.00 85 SER A O 1
ATOM 702 N N . VAL A 1 86 ? 7.368 -0.611 15.019 1.00 91.75 86 VAL A N 1
ATOM 703 C CA . VAL A 1 86 ? 8.374 -1.050 15.999 1.00 91.75 86 VAL A CA 1
ATOM 704 C C . VAL A 1 86 ? 7.717 -1.707 17.214 1.00 91.75 86 VAL A C 1
ATOM 706 O O . VAL A 1 86 ? 8.123 -2.793 17.615 1.00 91.75 86 VAL A O 1
ATOM 709 N N . GLY A 1 87 ? 6.679 -1.087 17.783 1.00 93.06 87 GLY A N 1
ATOM 710 C CA . GLY A 1 87 ? 6.025 -1.576 18.999 1.00 93.06 87 GLY A CA 1
ATOM 711 C C . GLY A 1 87 ? 5.257 -2.887 18.821 1.00 93.06 87 GLY A C 1
ATOM 712 O O . GLY A 1 87 ? 5.125 -3.646 19.778 1.00 93.06 87 GLY A O 1
ATOM 713 N N . THR A 1 88 ? 4.758 -3.169 17.615 1.00 94.75 88 THR A N 1
ATOM 714 C CA . THR A 1 88 ? 4.001 -4.399 17.310 1.00 94.75 88 THR A CA 1
ATOM 715 C C . THR A 1 88 ? 4.832 -5.464 16.597 1.00 94.75 88 THR A C 1
ATOM 717 O O . THR A 1 88 ? 4.412 -6.617 16.529 1.00 94.75 88 THR A O 1
ATOM 720 N N . GLY A 1 89 ? 5.997 -5.097 16.056 1.00 93.50 89 GLY A N 1
ATOM 721 C CA . GLY A 1 89 ? 6.827 -5.971 15.227 1.00 93.50 89 GLY A CA 1
ATOM 722 C C . GLY A 1 89 ? 6.252 -6.249 13.833 1.00 93.50 89 GLY A C 1
ATOM 723 O O . GLY A 1 89 ? 6.794 -7.089 13.116 1.00 93.50 89 GLY A O 1
ATOM 724 N N . LEU A 1 90 ? 5.167 -5.574 13.438 1.00 94.44 90 LEU A N 1
ATOM 725 C CA . LEU A 1 90 ? 4.530 -5.723 12.129 1.00 94.44 90 LEU A CA 1
ATOM 726 C C . LEU A 1 90 ? 4.883 -4.552 11.219 1.00 94.44 90 LEU A C 1
ATOM 728 O O . LEU A 1 90 ? 5.043 -3.427 11.678 1.00 94.44 90 LEU A O 1
ATOM 732 N N . GLN A 1 91 ? 4.939 -4.797 9.912 1.00 92.75 91 GLN A N 1
ATOM 733 C CA . GLN A 1 91 ? 5.062 -3.710 8.942 1.00 92.75 91 GLN A CA 1
ATOM 734 C C . GLN A 1 91 ? 3.825 -2.804 8.988 1.00 92.75 91 GLN A C 1
ATOM 736 O O . GLN A 1 91 ? 2.707 -3.277 9.205 1.00 92.75 91 GLN A O 1
ATOM 741 N N . THR A 1 92 ? 4.021 -1.516 8.709 1.00 93.94 92 THR A N 1
ATOM 742 C CA . THR A 1 92 ? 2.928 -0.554 8.536 1.00 93.94 92 THR A CA 1
ATOM 743 C C . THR A 1 92 ? 2.999 0.060 7.146 1.00 93.94 92 THR A C 1
ATOM 745 O O . THR A 1 92 ? 3.980 0.714 6.795 1.00 93.94 92 THR A O 1
ATOM 748 N N . CYS A 1 93 ? 1.942 -0.124 6.361 1.00 93.81 93 CYS A N 1
ATOM 749 C CA . CYS A 1 93 ? 1.729 0.576 5.103 1.00 93.81 93 CYS A CA 1
ATOM 750 C C . CYS A 1 93 ? 0.828 1.784 5.350 1.00 93.81 93 CYS A C 1
ATOM 752 O O . CYS A 1 93 ? -0.285 1.627 5.845 1.00 93.81 93 CYS A O 1
ATOM 754 N N . ILE A 1 94 ? 1.283 2.979 4.978 1.00 93.62 94 ILE A N 1
ATOM 755 C CA . ILE A 1 94 ? 0.410 4.146 4.852 1.00 93.62 94 ILE A CA 1
ATOM 756 C C . ILE A 1 94 ? 0.061 4.300 3.383 1.00 93.62 94 ILE A C 1
ATOM 758 O O . ILE A 1 94 ? 0.881 4.796 2.613 1.00 93.62 94 ILE A O 1
ATOM 762 N N . TYR A 1 95 ? -1.144 3.897 3.000 1.00 92.88 95 TYR A N 1
ATOM 763 C CA . TYR A 1 95 ? -1.658 4.099 1.655 1.00 92.88 95 TYR A CA 1
ATOM 764 C C . TYR A 1 95 ? -2.348 5.455 1.569 1.00 92.88 95 TYR A C 1
ATOM 766 O O . TYR A 1 95 ? -3.269 5.744 2.338 1.00 92.88 95 TYR A O 1
ATOM 774 N N . PHE A 1 96 ? -1.938 6.284 0.614 1.00 88.44 96 PHE A N 1
ATOM 775 C CA . PHE A 1 96 ? -2.527 7.602 0.415 1.00 88.44 96 PHE A CA 1
ATOM 776 C C . PHE A 1 96 ? -3.002 7.783 -1.023 1.00 88.44 96 PHE A C 1
ATOM 778 O O . PHE A 1 96 ? -2.308 7.456 -1.981 1.00 88.44 96 PHE A O 1
ATOM 785 N N . GLY A 1 97 ? -4.223 8.292 -1.156 1.00 83.62 97 GLY A N 1
ATOM 786 C CA . GLY A 1 97 ? -4.902 8.445 -2.437 1.00 83.62 97 GLY A CA 1
ATOM 787 C C . GLY A 1 97 ? -6.178 7.616 -2.534 1.00 83.62 97 GLY A C 1
ATOM 788 O O . GLY A 1 97 ? -6.671 7.041 -1.561 1.00 83.62 97 GLY A O 1
ATOM 789 N N . GLU A 1 98 ? -6.764 7.606 -3.725 1.00 87.12 98 GLU A N 1
ATOM 790 C CA . GLU A 1 98 ? -8.007 6.884 -3.981 1.00 87.12 98 GLU A CA 1
ATOM 791 C C . GLU A 1 98 ? -7.774 5.379 -4.151 1.00 87.12 98 GLU A C 1
ATOM 793 O O . GLU A 1 98 ? -6.677 4.922 -4.474 1.00 87.12 98 GLU A O 1
ATOM 798 N N . VAL A 1 99 ? -8.842 4.603 -3.945 1.00 91.75 99 VAL A N 1
ATOM 799 C CA . VAL A 1 99 ? -8.871 3.165 -4.245 1.00 91.75 99 VAL A CA 1
ATOM 800 C C . VAL A 1 99 ? -8.931 3.000 -5.763 1.00 91.75 99 VAL A C 1
ATOM 802 O O . VAL A 1 99 ? -10.001 2.804 -6.335 1.00 91.75 99 VAL A O 1
ATOM 805 N N . ASP A 1 100 ? -7.792 3.166 -6.425 1.00 91.81 100 ASP A N 1
ATOM 806 C CA . ASP A 1 100 ? -7.669 3.125 -7.880 1.00 91.81 100 ASP A CA 1
ATOM 807 C C . ASP A 1 100 ? -6.343 2.496 -8.311 1.00 91.81 100 ASP A C 1
ATOM 809 O O . ASP A 1 100 ? -5.406 2.368 -7.519 1.00 91.81 100 ASP A O 1
ATOM 813 N N . LEU A 1 101 ? -6.267 2.117 -9.587 1.00 92.06 101 LEU A N 1
ATOM 814 C CA . LEU A 1 101 ? -5.034 1.607 -10.164 1.00 92.06 101 LEU A CA 1
ATOM 815 C C . LEU A 1 101 ? -3.924 2.666 -10.071 1.00 92.06 101 LEU A C 1
ATOM 817 O O . LEU A 1 101 ? -4.117 3.795 -10.523 1.00 92.06 101 LEU A O 1
ATOM 821 N N . PRO A 1 102 ? -2.736 2.293 -9.571 1.00 89.94 102 PRO A N 1
ATOM 822 C CA . PRO A 1 102 ? -1.625 3.228 -9.425 1.00 89.94 102 PRO A CA 1
ATOM 823 C C . PRO A 1 102 ? -0.911 3.531 -10.753 1.00 89.94 102 PRO A C 1
ATOM 825 O O . PRO A 1 102 ? -0.190 4.519 -10.859 1.00 89.94 102 PRO A O 1
ATOM 828 N N . ALA A 1 103 ? -1.115 2.685 -11.767 1.00 91.81 103 ALA A N 1
ATOM 829 C CA . ALA A 1 103 ? -0.568 2.829 -13.109 1.00 91.81 103 ALA A CA 1
ATOM 830 C C . ALA A 1 103 ? -1.499 2.160 -14.144 1.00 91.81 103 ALA A C 1
ATOM 832 O O . ALA A 1 103 ? -2.257 1.250 -13.785 1.00 91.81 103 ALA A O 1
ATOM 833 N N . PRO A 1 104 ? -1.442 2.549 -15.434 1.00 92.44 104 PRO A N 1
ATOM 834 C CA . PRO A 1 104 ? -2.262 1.955 -16.485 1.00 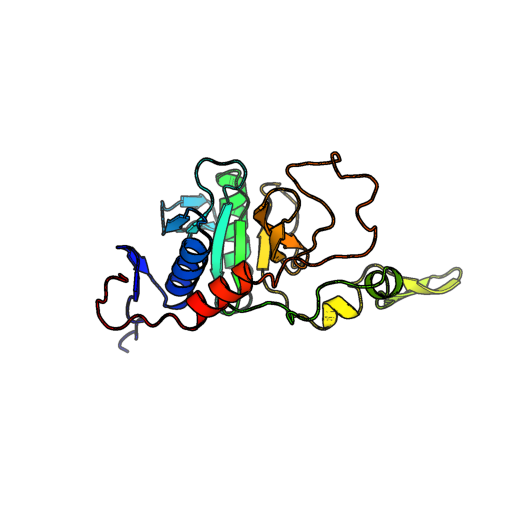92.44 104 PRO A CA 1
ATOM 835 C C . PRO A 1 104 ? -2.124 0.433 -16.564 1.00 92.44 104 PRO A C 1
ATOM 837 O O . PRO A 1 104 ? -1.031 -0.114 -16.425 1.00 92.44 104 PRO A O 1
ATOM 840 N N . ALA A 1 105 ? -3.221 -0.258 -16.883 1.00 93.31 105 ALA A N 1
ATOM 841 C CA . ALA A 1 105 ? -3.213 -1.711 -17.066 1.00 93.31 105 ALA A CA 1
ATOM 842 C C . ALA A 1 105 ? -2.335 -2.179 -18.244 1.00 93.31 105 ALA A C 1
ATOM 844 O O . ALA A 1 105 ? -1.939 -3.341 -18.300 1.00 93.31 105 ALA A O 1
ATOM 845 N N . SER A 1 106 ? -2.004 -1.275 -19.173 1.00 92.50 106 SER A N 1
ATOM 846 C CA . SER A 1 106 ? -1.068 -1.530 -20.271 1.00 92.50 106 SER A CA 1
ATOM 847 C C . SER A 1 106 ? 0.384 -1.688 -19.809 1.00 92.50 106 SER A C 1
ATOM 849 O O . SER A 1 106 ? 1.187 -2.249 -20.553 1.00 92.50 106 SER A O 1
ATOM 851 N N . LEU A 1 107 ? 0.736 -1.233 -18.599 1.00 91.44 107 LEU A N 1
ATOM 852 C CA . LEU A 1 107 ? 2.052 -1.456 -17.997 1.00 91.44 107 LEU A CA 1
ATOM 853 C C . LEU A 1 107 ? 2.141 -2.898 -17.473 1.00 91.44 107 LEU A C 1
ATOM 855 O O . LEU A 1 107 ? 2.150 -3.133 -16.278 1.00 91.44 107 LEU A O 1
ATOM 859 N N . ALA A 1 108 ? 2.146 -3.891 -18.357 1.00 89.06 108 ALA A N 1
ATOM 860 C CA . ALA A 1 108 ? 2.236 -5.299 -17.956 1.00 89.06 108 ALA A CA 1
ATOM 861 C C . ALA A 1 108 ? 3.685 -5.811 -17.922 1.00 89.06 108 ALA A C 1
ATOM 863 O O . ALA A 1 108 ? 4.011 -6.708 -17.146 1.00 89.06 108 ALA A O 1
ATOM 864 N N . ASN A 1 109 ? 4.549 -5.252 -18.769 1.00 89.19 109 ASN A N 1
ATOM 865 C CA . ASN A 1 109 ? 5.966 -5.581 -18.862 1.00 89.19 109 ASN A CA 1
ATOM 866 C C . ASN A 1 109 ? 6.772 -4.385 -19.388 1.00 89.19 109 ASN A C 1
ATOM 868 O O . ASN A 1 109 ? 6.204 -3.415 -19.898 1.00 89.19 109 ASN A O 1
ATOM 872 N N . MET A 1 110 ? 8.094 -4.459 -19.254 1.00 88.50 110 MET A N 1
ATOM 873 C CA . MET A 1 110 ? 9.032 -3.448 -19.738 1.00 88.50 110 MET A CA 1
ATOM 874 C C . MET A 1 110 ? 10.351 -4.097 -20.174 1.00 88.50 110 MET A C 1
ATOM 876 O O . MET A 1 110 ? 10.745 -5.109 -19.604 1.00 88.50 110 MET A O 1
ATOM 880 N N . SER A 1 111 ? 11.053 -3.529 -21.162 1.00 87.81 111 SER A N 1
ATOM 881 C CA . SER A 1 111 ? 12.425 -3.957 -21.473 1.00 87.81 111 SER A CA 1
ATOM 882 C C . SER A 1 111 ? 13.386 -3.580 -20.341 1.00 87.81 111 SER A C 1
ATOM 884 O O . SER A 1 111 ? 13.161 -2.597 -19.635 1.00 87.81 111 SER A O 1
ATOM 886 N N . LEU A 1 112 ? 14.482 -4.331 -20.186 1.00 83.88 112 LEU A N 1
ATOM 887 C CA . LEU A 1 112 ? 15.482 -4.040 -19.153 1.00 83.88 112 LEU A CA 1
ATOM 888 C C . LEU A 1 112 ? 16.088 -2.649 -19.359 1.00 83.88 112 LEU A C 1
ATOM 890 O O . LEU A 1 112 ? 16.208 -1.898 -18.401 1.00 83.88 112 LEU A O 1
ATOM 894 N N . ASP A 1 113 ? 16.371 -2.276 -20.609 1.00 87.00 113 ASP A N 1
ATOM 895 C CA . ASP A 1 113 ? 16.916 -0.958 -20.941 1.00 87.00 113 ASP A CA 1
ATOM 896 C C . ASP A 1 113 ? 15.999 0.172 -20.471 1.00 87.00 113 ASP A C 1
ATOM 898 O O . ASP A 1 113 ? 16.461 1.111 -19.834 1.00 87.00 113 ASP A O 1
ATOM 902 N N . LYS A 1 114 ? 14.685 0.063 -20.719 1.00 87.94 114 LYS A N 1
ATOM 903 C CA . LYS A 1 114 ? 13.727 1.078 -20.265 1.00 87.94 114 LYS A CA 1
ATOM 904 C C . LYS A 1 114 ? 13.590 1.074 -18.740 1.00 87.94 114 LYS A C 1
ATOM 906 O O . LYS A 1 114 ? 13.426 2.131 -18.142 1.00 87.94 114 LYS A O 1
ATOM 911 N N . PHE A 1 115 ? 13.662 -0.095 -18.111 1.00 85.38 115 PHE A N 1
ATOM 912 C CA . PHE A 1 115 ? 13.569 -0.217 -16.659 1.00 85.38 115 PHE A CA 1
ATOM 913 C C . PHE A 1 115 ? 14.758 0.402 -15.929 1.00 85.38 115 PHE A C 1
ATOM 915 O O . PHE A 1 115 ? 14.577 1.013 -14.880 1.00 85.38 115 PHE A O 1
ATOM 922 N N . MET A 1 116 ? 15.950 0.249 -16.506 1.00 83.81 116 MET A N 1
ATOM 923 C CA . MET A 1 116 ? 17.217 0.746 -15.973 1.00 83.81 116 MET A CA 1
ATOM 924 C C . MET A 1 116 ? 17.558 2.166 -16.456 1.00 83.81 116 MET A C 1
ATOM 926 O O . MET A 1 116 ? 18.572 2.716 -16.030 1.00 83.81 116 MET A O 1
ATOM 930 N N . ASP A 1 117 ? 16.741 2.772 -17.327 1.00 88.12 117 ASP A N 1
ATOM 931 C CA . ASP A 1 117 ? 16.931 4.141 -17.822 1.00 88.12 117 ASP A CA 1
ATOM 932 C C . ASP A 1 117 ? 16.662 5.157 -16.705 1.00 88.12 117 ASP A C 1
ATOM 934 O O . ASP A 1 117 ? 15.541 5.629 -16.496 1.00 88.12 117 ASP A O 1
ATOM 938 N N . GLN A 1 118 ? 17.712 5.462 -15.949 1.00 86.31 118 GLN A N 1
ATOM 939 C CA . GLN A 1 118 ? 17.682 6.406 -14.844 1.00 86.31 118 GLN A CA 1
ATOM 940 C C . GLN A 1 118 ? 17.917 7.842 -15.298 1.00 86.31 118 GLN A C 1
ATOM 942 O O . GLN A 1 118 ? 18.639 8.124 -16.258 1.00 86.31 118 GLN A O 1
ATOM 947 N N . VAL A 1 119 ? 17.320 8.784 -14.565 1.00 79.31 119 VAL A N 1
ATOM 948 C CA . VAL A 1 119 ? 17.648 10.201 -14.730 1.00 79.31 119 VAL A CA 1
ATOM 949 C C . VAL A 1 119 ? 19.029 10.449 -14.115 1.00 79.31 119 VAL A C 1
ATOM 951 O O . VAL A 1 119 ? 19.177 10.283 -12.904 1.00 79.31 119 VAL A O 1
ATOM 954 N N . PRO A 1 120 ? 20.043 10.849 -14.905 1.00 81.31 120 PRO A N 1
ATOM 955 C CA . PRO A 1 120 ? 21.354 11.155 -14.357 1.00 81.31 120 PRO A CA 1
ATOM 956 C C . PRO A 1 120 ? 21.290 12.439 -13.530 1.00 81.31 120 PRO A C 1
ATOM 958 O O . PRO A 1 120 ? 20.853 13.488 -14.010 1.00 81.31 120 PRO A O 1
ATOM 961 N N . GLU A 1 121 ? 21.789 12.372 -12.302 1.00 82.44 121 GLU A N 1
ATOM 962 C CA . GLU A 1 121 ? 22.097 13.547 -11.498 1.00 82.44 121 GLU A CA 1
ATOM 963 C C . GLU A 1 121 ? 23.555 13.944 -11.760 1.00 82.44 121 GLU A C 1
ATOM 965 O O . GLU A 1 121 ? 24.475 13.189 -11.459 1.00 82.44 121 GLU A O 1
ATOM 970 N N . TYR A 1 122 ? 23.800 15.116 -12.345 1.00 83.38 122 TYR A N 1
ATOM 971 C CA . TYR A 1 122 ? 25.169 15.561 -12.617 1.00 83.38 122 TYR A CA 1
ATOM 972 C C . TYR A 1 122 ? 25.779 16.232 -11.387 1.00 83.38 122 TYR A C 1
ATOM 974 O O . TYR A 1 122 ? 25.221 17.194 -10.859 1.00 83.38 122 TYR A O 1
ATOM 982 N N . ARG A 1 123 ? 26.959 15.769 -10.965 1.00 87.50 123 ARG A N 1
ATOM 983 C CA . ARG A 1 123 ? 27.739 16.385 -9.881 1.00 87.50 123 ARG A CA 1
ATOM 984 C C . ARG A 1 123 ? 29.156 16.679 -10.351 1.00 87.50 123 ARG A C 1
ATOM 986 O O . ARG A 1 123 ? 29.707 15.968 -11.188 1.00 87.50 123 ARG A O 1
ATOM 993 N N . TRP A 1 124 ? 29.744 17.742 -9.812 1.00 85.00 124 TRP A N 1
ATOM 994 C CA . TRP A 1 124 ? 31.139 18.079 -10.073 1.00 85.00 124 TRP A CA 1
ATOM 995 C C . TRP A 1 124 ? 32.072 17.201 -9.233 1.00 85.00 124 TRP A C 1
ATOM 997 O O . TRP A 1 124 ? 31.942 17.152 -8.009 1.00 85.00 124 TRP A O 1
ATOM 1007 N N . ILE A 1 125 ? 33.034 16.547 -9.883 1.00 88.44 125 ILE A N 1
ATOM 1008 C CA . ILE A 1 125 ? 34.096 15.758 -9.258 1.00 88.44 125 ILE A CA 1
ATOM 1009 C C . ILE A 1 125 ? 35.441 16.378 -9.643 1.00 88.44 125 ILE A C 1
ATOM 1011 O O . ILE A 1 125 ? 35.735 16.529 -10.824 1.00 88.44 125 ILE A O 1
ATOM 1015 N N . ASN A 1 126 ? 36.283 16.710 -8.663 1.00 88.62 126 ASN A N 1
ATOM 1016 C CA . ASN A 1 126 ? 37.526 17.467 -8.886 1.00 88.62 126 ASN A CA 1
ATOM 1017 C C . ASN A 1 126 ? 38.482 16.841 -9.921 1.00 88.62 126 ASN A C 1
ATOM 1019 O O . ASN A 1 126 ? 39.183 17.569 -10.615 1.00 88.62 126 ASN A O 1
ATOM 1023 N N . GLU A 1 127 ? 38.500 15.513 -10.031 1.00 91.44 127 GLU A N 1
ATOM 1024 C CA . GLU A 1 127 ? 39.394 14.760 -10.922 1.00 91.44 127 GLU A CA 1
ATOM 1025 C C . GLU A 1 127 ? 38.849 14.607 -12.352 1.00 91.44 127 GLU A C 1
ATOM 1027 O O . GLU A 1 127 ? 39.615 14.343 -13.275 1.00 91.44 127 GLU A O 1
ATOM 1032 N N . ILE A 1 128 ? 37.533 14.759 -12.542 1.00 86.12 128 ILE A N 1
ATOM 1033 C CA . ILE A 1 128 ? 36.829 14.341 -13.770 1.00 86.12 128 ILE A CA 1
ATOM 1034 C C . ILE A 1 128 ? 35.854 15.399 -14.317 1.00 86.12 128 ILE A C 1
ATOM 1036 O O . ILE A 1 128 ? 35.361 15.261 -15.433 1.00 86.12 128 ILE A O 1
ATOM 1040 N N . GLY A 1 129 ? 35.588 16.474 -13.573 1.00 90.62 129 GLY A N 1
ATOM 1041 C CA . GLY A 1 129 ? 34.611 17.506 -13.919 1.00 90.62 129 GLY A CA 1
ATOM 1042 C C . GLY A 1 129 ? 33.164 17.075 -13.660 1.00 90.62 129 GLY A C 1
ATOM 1043 O O . GLY A 1 129 ? 32.878 16.358 -12.703 1.00 90.62 129 GLY A O 1
ATOM 1044 N N . TRP A 1 130 ? 32.227 17.544 -14.489 1.00 85.69 130 TRP A N 1
ATOM 1045 C CA . TRP A 1 130 ? 30.814 17.154 -14.401 1.00 85.69 130 TRP A CA 1
ATOM 1046 C C . TRP A 1 130 ? 30.624 15.681 -14.781 1.00 85.69 130 TRP A C 1
ATOM 1048 O O . TRP A 1 130 ? 30.828 15.312 -15.937 1.00 85.69 130 TRP A O 1
ATOM 1058 N N . ALA A 1 131 ? 30.180 14.857 -13.831 1.00 83.50 131 ALA A N 1
ATOM 1059 C CA . ALA A 1 131 ? 29.933 13.430 -14.024 1.00 83.50 131 ALA A CA 1
ATOM 1060 C C . ALA A 1 131 ? 28.485 13.053 -13.651 1.00 83.50 131 ALA A C 1
ATOM 1062 O O . ALA A 1 131 ? 27.945 13.606 -12.687 1.00 83.50 131 ALA A O 1
ATOM 1063 N N . PRO A 1 132 ? 27.844 12.128 -14.391 1.00 82.88 132 PRO A N 1
ATOM 1064 C CA . PRO A 1 132 ? 26.506 11.646 -14.072 1.00 82.88 132 PRO A CA 1
ATOM 1065 C C . PRO A 1 132 ? 26.535 10.611 -12.938 1.00 82.88 132 PRO A C 1
ATOM 1067 O O . PRO A 1 132 ? 27.350 9.689 -12.942 1.00 82.88 132 PRO A O 1
ATOM 1070 N N . PHE A 1 133 ? 25.595 10.733 -12.005 1.00 76.62 133 PHE A N 1
ATOM 1071 C CA . PHE A 1 133 ? 25.302 9.766 -10.953 1.00 76.62 133 PHE A CA 1
ATOM 1072 C C . PHE A 1 133 ? 23.905 9.187 -11.164 1.00 76.62 133 PHE A C 1
ATOM 1074 O O . PHE A 1 133 ? 22.922 9.914 -11.304 1.00 76.62 133 PHE A O 1
ATOM 1081 N N . TYR A 1 134 ? 23.829 7.862 -11.162 1.00 74.44 134 TYR A N 1
ATOM 1082 C CA . TYR A 1 134 ? 22.623 7.075 -11.405 1.00 74.44 134 TYR A CA 1
ATOM 1083 C C . TYR A 1 134 ? 22.130 6.506 -10.066 1.00 74.44 134 TYR A C 1
ATOM 1085 O O . TYR A 1 134 ? 22.204 5.311 -9.802 1.00 74.44 134 TYR A O 1
ATOM 1093 N N . ASN A 1 135 ? 21.734 7.413 -9.167 1.00 69.38 135 ASN A N 1
ATOM 1094 C CA . ASN A 1 135 ? 21.229 7.080 -7.827 1.00 69.38 135 ASN A CA 1
ATOM 1095 C C . ASN A 1 135 ? 19.751 7.480 -7.647 1.00 69.38 135 ASN A C 1
ATOM 1097 O O . ASN A 1 135 ? 19.213 7.372 -6.547 1.00 69.38 135 ASN A O 1
ATOM 1101 N N . GLY A 1 136 ? 19.122 8.006 -8.702 1.00 70.19 136 GLY A N 1
ATOM 1102 C CA . GLY A 1 136 ? 17.736 8.467 -8.704 1.00 70.19 136 GLY A CA 1
ATOM 1103 C C . GLY A 1 136 ? 16.759 7.420 -9.248 1.00 70.19 136 GLY A C 1
ATOM 1104 O O . GLY A 1 136 ? 17.188 6.370 -9.734 1.00 70.19 136 GLY A O 1
ATOM 1105 N N . PRO A 1 137 ? 15.446 7.708 -9.195 1.00 77.75 137 PRO A N 1
ATOM 1106 C CA . PRO A 1 137 ? 14.442 6.843 -9.796 1.00 77.75 137 PRO A CA 1
ATOM 1107 C C . PRO A 1 137 ? 14.662 6.695 -11.309 1.00 77.75 137 PRO A C 1
ATOM 1109 O O . PRO A 1 137 ? 15.188 7.589 -11.990 1.00 77.75 137 PRO A O 1
ATOM 1112 N N . ALA A 1 138 ? 14.229 5.563 -11.849 1.00 85.00 138 ALA A N 1
ATOM 1113 C CA . ALA A 1 138 ? 14.135 5.356 -13.282 1.00 85.00 138 ALA A CA 1
ATOM 1114 C C . ALA A 1 138 ? 13.134 6.344 -13.903 1.00 85.00 138 ALA A C 1
ATOM 1116 O O . ALA A 1 138 ? 12.151 6.742 -13.279 1.00 85.00 138 ALA A O 1
ATOM 1117 N N . ARG A 1 139 ? 13.352 6.753 -15.158 1.00 87.56 139 ARG A N 1
ATOM 1118 C CA . ARG A 1 139 ? 12.503 7.748 -15.844 1.00 87.56 139 ARG A CA 1
ATOM 1119 C C . ARG A 1 139 ? 11.033 7.370 -15.846 1.00 87.56 139 ARG A C 1
ATOM 1121 O O . ARG A 1 139 ? 10.186 8.235 -15.664 1.00 87.56 139 ARG A O 1
ATOM 1128 N N . TRP A 1 140 ? 10.745 6.087 -16.043 1.00 87.38 140 TRP A N 1
ATOM 1129 C CA . TRP A 1 140 ? 9.379 5.579 -16.063 1.00 87.38 140 TRP A CA 1
ATOM 1130 C C . TRP A 1 140 ? 8.694 5.689 -14.692 1.00 87.38 140 TRP A C 1
ATOM 1132 O O . TRP A 1 140 ? 7.477 5.811 -14.641 1.00 87.38 140 TRP A O 1
ATOM 1142 N N . GLU A 1 141 ? 9.445 5.679 -13.586 1.00 85.00 141 GLU A N 1
ATOM 1143 C CA . GLU A 1 141 ? 8.888 5.820 -12.232 1.00 85.00 141 GLU A CA 1
ATOM 1144 C C . GLU A 1 141 ? 8.348 7.237 -12.006 1.00 85.00 141 GLU A C 1
ATOM 1146 O O . GLU A 1 141 ? 7.366 7.413 -11.292 1.00 85.00 141 GLU A O 1
ATOM 1151 N N . LEU A 1 142 ? 8.924 8.244 -12.675 1.00 83.69 142 LEU A N 1
ATOM 1152 C CA . LEU A 1 142 ? 8.481 9.641 -12.591 1.00 83.69 142 LEU A CA 1
ATOM 1153 C C . LEU A 1 142 ? 7.108 9.887 -13.234 1.00 83.69 142 LEU A C 1
ATOM 1155 O O . LEU A 1 142 ? 6.504 10.933 -13.003 1.00 83.69 142 LEU A O 1
ATOM 1159 N N . GLU A 1 143 ? 6.613 8.944 -14.040 1.00 84.81 143 GLU A N 1
ATOM 1160 C CA . GLU A 1 143 ? 5.265 8.997 -14.616 1.00 84.81 143 GLU A CA 1
ATOM 1161 C C . GLU A 1 143 ? 4.179 8.675 -13.575 1.00 84.81 143 GLU A C 1
ATOM 1163 O O . GLU A 1 143 ? 2.998 8.943 -13.810 1.00 84.81 143 GLU A O 1
ATOM 1168 N N . PHE A 1 144 ? 4.563 8.115 -12.422 1.00 82.38 144 PHE A N 1
ATOM 1169 C CA . PHE A 1 144 ? 3.644 7.629 -11.401 1.00 82.38 144 PHE A CA 1
ATOM 1170 C C . PHE A 1 144 ? 3.828 8.385 -10.084 1.00 82.38 144 PHE A C 1
ATOM 1172 O O . PHE A 1 144 ? 4.936 8.599 -9.599 1.00 82.38 144 PHE A O 1
ATOM 1179 N N . GLY A 1 145 ? 2.711 8.798 -9.482 1.00 66.19 145 GLY A N 1
ATOM 1180 C CA . GLY A 1 145 ? 2.727 9.414 -8.160 1.00 66.19 145 GLY A CA 1
ATOM 1181 C C . GLY A 1 145 ? 3.088 8.398 -7.069 1.00 66.19 145 GLY A C 1
ATOM 1182 O O . GLY A 1 145 ? 2.813 7.198 -7.214 1.00 66.19 145 GLY A O 1
ATOM 1183 N N . PRO A 1 146 ? 3.662 8.850 -5.942 1.00 62.81 146 PRO A N 1
ATOM 1184 C CA . PRO A 1 146 ? 3.845 7.976 -4.800 1.00 62.81 146 PRO A CA 1
ATOM 1185 C C . PRO A 1 146 ? 2.460 7.577 -4.269 1.00 62.81 146 PRO A C 1
ATOM 1187 O O . PRO A 1 146 ? 1.505 8.351 -4.335 1.00 62.81 146 PRO A O 1
ATOM 1190 N N . THR A 1 147 ? 2.336 6.335 -3.812 1.00 73.00 147 THR A N 1
ATOM 1191 C CA . THR A 1 147 ? 1.029 5.718 -3.504 1.00 73.00 147 THR A CA 1
ATOM 1192 C C . THR A 1 147 ? 0.963 5.131 -2.104 1.00 73.00 147 THR A C 1
ATOM 1194 O O . THR A 1 147 ? -0.114 5.054 -1.515 1.00 73.00 147 THR A O 1
ATOM 1197 N N . ALA A 1 148 ? 2.111 4.763 -1.535 1.00 82.19 148 ALA A N 1
ATOM 1198 C CA . ALA A 1 148 ? 2.182 4.320 -0.157 1.00 82.19 148 ALA A CA 1
ATOM 1199 C C . ALA A 1 148 ? 3.583 4.496 0.437 1.00 82.19 148 ALA A C 1
ATOM 1201 O O . ALA A 1 148 ? 4.579 4.416 -0.276 1.00 82.19 148 ALA A O 1
ATOM 1202 N N . TYR A 1 149 ? 3.641 4.692 1.752 1.00 82.00 149 TYR A N 1
ATOM 1203 C CA . TYR A 1 149 ? 4.862 4.559 2.545 1.00 82.00 149 TYR A CA 1
ATOM 1204 C C . TYR A 1 149 ? 4.881 3.173 3.167 1.00 82.00 149 TYR A C 1
ATOM 1206 O O . TYR A 1 149 ? 3.918 2.794 3.837 1.00 82.00 149 TYR A O 1
ATOM 1214 N N . MET A 1 150 ? 5.978 2.442 2.987 1.00 87.25 150 MET A N 1
ATOM 1215 C CA . MET A 1 150 ? 6.194 1.187 3.698 1.00 87.25 150 MET A CA 1
ATOM 1216 C C . MET A 1 150 ? 7.159 1.418 4.849 1.00 87.25 150 MET A C 1
ATOM 1218 O O . MET A 1 150 ? 8.291 1.859 4.649 1.00 87.25 150 MET A O 1
ATOM 1222 N N . ILE A 1 151 ? 6.706 1.099 6.054 1.00 87.06 151 ILE A N 1
ATOM 1223 C CA . ILE A 1 151 ? 7.496 1.204 7.270 1.00 87.06 151 ILE A CA 1
ATOM 1224 C C . ILE A 1 151 ? 7.764 -0.203 7.790 1.00 87.06 151 ILE A C 1
ATOM 1226 O O . ILE A 1 151 ? 6.841 -0.964 8.083 1.00 87.06 151 ILE A O 1
ATOM 1230 N N . THR A 1 152 ? 9.044 -0.541 7.912 1.00 83.56 152 THR A N 1
ATOM 1231 C CA . THR A 1 152 ? 9.513 -1.818 8.454 1.00 83.56 152 THR A CA 1
ATOM 1232 C C . THR A 1 152 ? 9.825 -1.702 9.947 1.00 83.56 152 THR A C 1
ATOM 1234 O O . THR A 1 152 ? 10.183 -0.615 10.404 1.00 83.56 152 THR A O 1
ATOM 1237 N N . PRO A 1 153 ? 9.727 -2.792 10.724 1.00 77.75 153 PRO A N 1
ATOM 1238 C CA . PRO A 1 153 ? 9.970 -2.792 12.169 1.00 77.75 153 PRO A CA 1
ATOM 1239 C C . PRO A 1 153 ? 11.476 -2.825 12.498 1.00 77.75 153 PRO A C 1
ATOM 1241 O O . PRO A 1 153 ? 11.950 -3.678 13.245 1.00 77.75 153 PRO A O 1
ATOM 1244 N N . HIS A 1 154 ? 12.253 -1.914 11.909 1.00 73.31 154 HIS A N 1
ATOM 1245 C CA . HIS A 1 154 ? 13.685 -1.767 12.168 1.00 73.31 154 HIS A CA 1
ATOM 1246 C C . HIS A 1 154 ? 13.984 -0.341 12.630 1.00 73.31 154 HIS A C 1
ATOM 1248 O O . HIS A 1 154 ? 13.693 0.624 11.921 1.00 73.31 154 HIS A O 1
ATOM 1254 N N . GLU A 1 155 ? 14.574 -0.211 13.819 1.00 59.06 155 GLU A N 1
ATOM 1255 C CA . GLU A 1 155 ? 15.020 1.082 14.338 1.00 59.06 155 GLU A CA 1
ATOM 1256 C C . GLU A 1 155 ? 16.073 1.702 13.406 1.00 59.06 155 GLU A C 1
ATOM 1258 O O . GLU A 1 155 ? 16.968 1.020 12.907 1.00 59.06 155 GLU A O 1
ATOM 1263 N N . GLY A 1 156 ? 15.951 3.005 13.145 1.00 58.97 156 GLY A N 1
ATOM 1264 C CA . GLY A 1 156 ? 16.923 3.763 12.350 1.00 58.97 156 GLY A CA 1
ATOM 1265 C C . GLY A 1 156 ? 16.821 3.605 10.829 1.00 58.97 156 GLY A C 1
ATOM 1266 O O . GLY A 1 156 ? 17.612 4.221 10.121 1.00 58.97 156 GLY A O 1
ATOM 1267 N N . THR A 1 157 ? 15.860 2.835 10.305 1.00 61.69 157 THR A N 1
ATOM 1268 C CA . THR A 1 157 ? 15.581 2.829 8.859 1.00 61.69 157 THR A CA 1
ATOM 1269 C C . THR A 1 157 ? 14.612 3.960 8.529 1.00 61.69 157 THR A C 1
ATOM 1271 O O . THR A 1 157 ? 13.485 3.986 9.034 1.00 61.69 157 THR A O 1
ATOM 1274 N N . GLU A 1 158 ? 15.040 4.909 7.696 1.00 63.25 158 GLU A N 1
ATOM 1275 C CA . GLU A 1 158 ? 14.121 5.918 7.174 1.00 63.25 158 GLU A CA 1
ATOM 1276 C C . GLU A 1 158 ? 13.042 5.242 6.310 1.00 63.25 158 GLU A C 1
ATOM 1278 O O . GLU A 1 158 ? 13.359 4.350 5.518 1.00 63.25 158 GLU A O 1
ATOM 1283 N N . PRO A 1 159 ? 11.760 5.625 6.446 1.00 64.12 159 PRO A N 1
ATOM 1284 C CA . PRO A 1 159 ? 10.699 5.089 5.610 1.00 64.12 159 PRO A CA 1
ATOM 1285 C C . PRO A 1 159 ? 10.986 5.377 4.138 1.00 64.12 159 PRO A C 1
ATOM 1287 O O . PRO A 1 159 ? 11.164 6.529 3.745 1.00 64.12 159 PRO A O 1
ATOM 1290 N N . GLY A 1 160 ? 10.976 4.335 3.311 1.00 63.09 160 GLY A N 1
ATOM 1291 C CA . GLY A 1 160 ? 11.029 4.508 1.865 1.00 63.09 160 GLY A CA 1
ATOM 1292 C C . GLY A 1 160 ? 9.703 5.065 1.346 1.00 63.09 160 GLY A C 1
ATOM 1293 O O . GLY A 1 160 ? 8.637 4.528 1.653 1.00 63.09 160 GLY A O 1
ATOM 1294 N N . THR A 1 161 ? 9.765 6.111 0.521 1.00 64.19 161 THR A N 1
ATOM 1295 C CA . THR A 1 161 ? 8.607 6.677 -0.200 1.00 64.19 161 THR A CA 1
ATOM 1296 C C . THR A 1 161 ? 8.337 5.977 -1.535 1.00 64.19 161 THR A C 1
ATOM 1298 O O . THR A 1 161 ? 7.571 6.482 -2.358 1.00 64.19 161 THR A O 1
ATOM 1301 N N . SER A 1 162 ? 8.979 4.829 -1.780 1.00 67.69 162 SER A N 1
ATOM 1302 C CA . SER A 1 162 ? 8.824 4.077 -3.023 1.00 67.69 162 SER A CA 1
ATOM 1303 C C . SER A 1 162 ? 7.344 3.769 -3.278 1.00 67.69 162 SER A C 1
ATOM 1305 O O . SER A 1 162 ? 6.645 3.376 -2.351 1.00 67.69 162 SER A O 1
ATOM 1307 N N . PRO A 1 163 ? 6.836 3.897 -4.508 1.00 76.81 163 PRO A N 1
ATOM 1308 C CA . PRO A 1 163 ? 5.477 3.485 -4.836 1.00 76.81 163 PRO A CA 1
ATOM 1309 C C . PRO A 1 163 ? 5.271 1.990 -4.543 1.00 76.81 163 PRO A C 1
ATOM 1311 O O . PRO A 1 163 ? 5.859 1.132 -5.200 1.00 76.81 163 PRO A O 1
ATOM 1314 N N . TRP A 1 164 ? 4.440 1.657 -3.553 1.00 87.12 164 TRP A N 1
ATOM 1315 C CA . TRP A 1 164 ? 4.042 0.276 -3.262 1.00 87.12 164 TRP A CA 1
ATOM 1316 C C . TRP A 1 164 ? 2.655 0.010 -3.819 1.00 87.12 164 TRP A C 1
ATOM 1318 O O . TRP A 1 164 ? 1.684 0.659 -3.434 1.00 87.12 164 TRP A O 1
ATOM 1328 N N . TRP A 1 165 ? 2.554 -0.963 -4.719 1.00 92.00 165 TRP A N 1
ATOM 1329 C CA . TRP A 1 165 ? 1.307 -1.298 -5.398 1.00 92.00 165 TRP A CA 1
ATOM 1330 C C . TRP A 1 165 ? 0.856 -2.698 -5.019 1.00 92.00 165 TRP A C 1
ATOM 1332 O O . TRP A 1 165 ? 1.665 -3.623 -4.871 1.00 92.00 165 TRP A O 1
ATOM 1342 N N . TRP A 1 166 ? -0.458 -2.867 -4.891 1.00 94.25 166 TRP A N 1
ATOM 1343 C CA . TRP A 1 166 ? -1.052 -4.191 -4.783 1.00 94.25 166 TRP A CA 1
ATOM 1344 C C . TRP A 1 166 ? -0.674 -5.013 -6.004 1.00 94.25 166 TRP A C 1
ATOM 1346 O O . TRP A 1 166 ? -0.822 -4.548 -7.126 1.00 94.25 166 TRP A O 1
ATOM 1356 N N . THR A 1 167 ? -0.172 -6.220 -5.779 1.00 93.75 167 THR A N 1
ATOM 1357 C CA . THR A 1 167 ? 0.364 -7.109 -6.807 1.00 93.75 167 THR A CA 1
ATOM 1358 C C . THR A 1 167 ? -0.301 -8.459 -6.711 1.00 93.75 167 THR A C 1
ATOM 1360 O O . THR A 1 167 ? -0.269 -9.108 -5.666 1.00 93.75 167 THR A O 1
ATOM 1363 N N . ASP A 1 168 ? -0.825 -8.925 -7.831 1.00 93.69 168 ASP A N 1
ATOM 1364 C CA . ASP A 1 168 ? -1.273 -10.292 -8.001 1.00 93.69 168 ASP A CA 1
ATOM 1365 C C . ASP A 1 168 ? -0.075 -11.173 -8.361 1.00 93.69 168 ASP A C 1
ATOM 1367 O O . ASP A 1 168 ? 0.413 -11.205 -9.497 1.00 93.69 168 ASP A O 1
ATOM 1371 N N . CYS A 1 169 ? 0.480 -11.827 -7.344 1.00 88.50 169 CYS A N 1
ATOM 1372 C CA . CYS A 1 169 ? 1.702 -12.594 -7.483 1.00 88.50 169 CYS A CA 1
ATOM 1373 C C . CYS A 1 169 ? 1.412 -13.930 -8.174 1.00 88.50 169 CYS A C 1
ATOM 1375 O O . CYS A 1 169 ? 0.948 -14.874 -7.541 1.00 88.50 169 CYS A O 1
ATOM 1377 N N . ARG A 1 170 ? 1.769 -14.058 -9.455 1.00 82.88 170 ARG A N 1
ATOM 1378 C CA . ARG A 1 170 ? 1.547 -15.293 -10.236 1.00 82.88 170 ARG A CA 1
ATOM 1379 C C . ARG A 1 170 ? 2.300 -16.523 -9.716 1.00 82.88 170 ARG A C 1
ATOM 1381 O O . ARG A 1 170 ? 1.929 -17.641 -10.043 1.00 82.88 170 ARG A O 1
ATOM 1388 N N . LEU A 1 171 ? 3.331 -16.322 -8.897 1.00 81.75 171 LEU A N 1
ATOM 1389 C CA . LEU A 1 171 ? 4.148 -17.401 -8.339 1.00 81.75 171 LEU A CA 1
ATOM 1390 C C . LEU A 1 171 ? 3.465 -18.084 -7.143 1.00 81.75 171 LEU A C 1
ATOM 1392 O O . LEU A 1 171 ? 3.445 -19.309 -7.052 1.00 81.75 171 LEU A O 1
ATOM 1396 N N . CYS A 1 172 ? 2.883 -17.314 -6.220 1.00 85.38 172 CYS A N 1
ATOM 1397 C CA . CYS A 1 172 ? 2.221 -17.860 -5.025 1.00 85.38 172 CYS A CA 1
ATOM 1398 C C . CYS A 1 172 ? 0.694 -17.684 -5.011 1.00 85.38 172 CYS A C 1
ATOM 1400 O O . CYS A 1 172 ? 0.042 -18.156 -4.088 1.00 85.38 172 CYS A O 1
ATOM 1402 N N . GLY A 1 173 ? 0.117 -16.988 -5.993 1.00 88.31 173 GLY A N 1
ATOM 1403 C CA . GLY A 1 173 ? -1.318 -16.696 -6.098 1.00 88.31 173 GLY A CA 1
ATOM 1404 C C . GLY A 1 173 ? -1.844 -15.627 -5.130 1.00 88.31 173 GLY A C 1
ATOM 1405 O O . GLY A 1 173 ? -3.030 -15.285 -5.176 1.00 88.31 173 GLY A O 1
ATOM 1406 N N . ARG A 1 174 ? -0.991 -15.086 -4.251 1.00 90.81 174 ARG A N 1
ATOM 1407 C CA . ARG A 1 174 ? -1.373 -14.113 -3.214 1.00 90.81 174 ARG A CA 1
ATOM 1408 C C . ARG A 1 174 ? -1.413 -12.680 -3.749 1.00 90.81 174 ARG A C 1
ATOM 1410 O O . ARG A 1 174 ? -0.640 -12.326 -4.640 1.00 90.81 174 ARG A O 1
ATOM 1417 N N . ILE A 1 175 ? -2.270 -11.856 -3.144 1.00 94.75 175 ILE A N 1
ATOM 1418 C CA . ILE A 1 175 ? -2.302 -10.407 -3.365 1.00 94.75 175 ILE A CA 1
ATOM 1419 C C . ILE A 1 175 ? -1.420 -9.711 -2.324 1.00 94.75 175 ILE A C 1
ATOM 1421 O O . ILE A 1 175 ? -1.747 -9.697 -1.145 1.00 94.75 175 ILE A O 1
ATOM 1425 N N . ILE A 1 176 ? -0.302 -9.128 -2.731 1.00 92.38 176 ILE A N 1
ATOM 1426 C CA . ILE A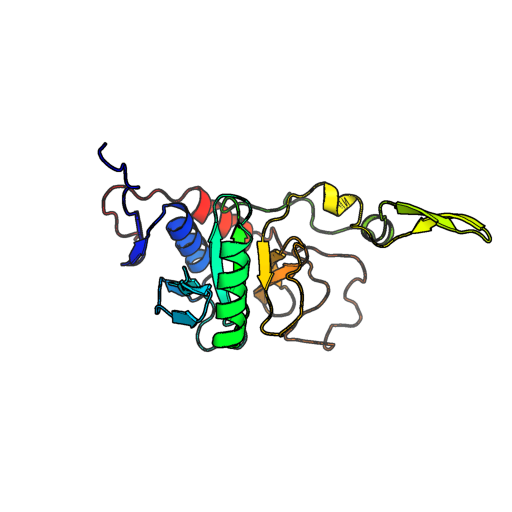 1 176 ? 0.671 -8.535 -1.800 1.00 92.38 176 ILE A CA 1
ATOM 1427 C C . ILE A 1 176 ? 1.138 -7.171 -2.287 1.00 92.38 176 ILE A C 1
ATOM 1429 O O . ILE A 1 176 ? 1.142 -6.914 -3.487 1.00 92.38 176 ILE A O 1
ATOM 1433 N N . LEU A 1 177 ? 1.543 -6.296 -1.371 1.00 90.88 177 LEU A N 1
ATOM 1434 C CA . LEU A 1 177 ? 2.177 -5.033 -1.734 1.00 90.88 177 LEU A CA 1
ATOM 1435 C C . LEU A 1 177 ? 3.615 -5.293 -2.182 1.00 90.88 177 LEU A C 1
ATOM 1437 O O . LEU A 1 177 ? 4.371 -5.990 -1.505 1.00 90.88 177 LEU A O 1
ATOM 1441 N N . LYS A 1 178 ? 3.995 -4.720 -3.322 1.00 88.69 178 LYS A N 1
ATOM 1442 C CA . LYS A 1 178 ? 5.377 -4.722 -3.806 1.00 88.69 178 LYS A CA 1
ATOM 1443 C C . LYS A 1 178 ? 5.739 -3.378 -4.402 1.00 88.69 178 LYS A C 1
ATOM 1445 O O . LYS A 1 178 ? 4.873 -2.679 -4.932 1.00 88.69 178 LYS A O 1
ATOM 1450 N N . VAL A 1 179 ? 7.029 -3.070 -4.368 1.00 85.31 179 VAL A N 1
ATOM 1451 C CA . VAL A 1 179 ? 7.599 -1.909 -5.051 1.00 85.31 179 VAL A CA 1
ATOM 1452 C C . VAL A 1 179 ? 7.189 -1.955 -6.526 1.00 85.31 179 VAL A C 1
ATOM 1454 O O . VAL A 1 179 ? 7.420 -2.949 -7.218 1.00 85.31 179 VAL A O 1
ATOM 1457 N N . HIS A 1 180 ? 6.481 -0.915 -6.960 1.00 86.88 180 HIS A N 1
ATOM 1458 C CA . HIS A 1 180 ? 5.882 -0.742 -8.283 1.00 86.88 180 HIS A CA 1
ATOM 1459 C C . HIS A 1 180 ? 5.076 -1.936 -8.799 1.00 86.88 180 HIS A C 1
ATOM 1461 O O . HIS A 1 180 ? 4.992 -2.151 -10.001 1.00 86.88 180 HIS A O 1
ATOM 1467 N N . GLY A 1 181 ? 4.508 -2.773 -7.934 1.00 89.19 181 GLY A N 1
ATOM 1468 C CA . GLY A 1 181 ? 3.684 -3.884 -8.403 1.00 89.19 181 GLY A CA 1
ATOM 1469 C C . GLY A 1 181 ? 4.459 -5.013 -9.098 1.00 89.19 181 GLY A C 1
ATOM 1470 O O . GLY A 1 181 ? 3.876 -5.772 -9.878 1.00 89.19 181 GLY A O 1
ATOM 1471 N N . GLN A 1 182 ? 5.777 -5.099 -8.897 1.00 87.12 182 GLN A N 1
ATOM 1472 C CA . GLN A 1 182 ? 6.658 -5.950 -9.702 1.00 87.12 182 GLN A CA 1
ATOM 1473 C C . GLN A 1 182 ? 6.548 -7.447 -9.359 1.00 87.12 182 GLN A C 1
ATOM 1475 O O . GLN A 1 182 ? 6.597 -7.878 -8.207 1.00 87.12 182 GLN A O 1
ATOM 1480 N N . ILE A 1 183 ? 6.499 -8.295 -10.381 1.00 83.00 183 ILE A N 1
ATOM 1481 C CA . ILE A 1 183 ? 6.576 -9.759 -10.294 1.00 83.00 183 ILE A CA 1
ATOM 1482 C C . ILE A 1 183 ? 8.028 -10.195 -10.572 1.00 83.00 183 ILE A C 1
ATOM 1484 O O . ILE A 1 183 ? 8.276 -10.989 -11.468 1.00 83.00 183 ILE A O 1
ATOM 1488 N N . GLY A 1 184 ? 8.997 -9.621 -9.850 1.00 69.94 184 GLY A N 1
ATOM 1489 C CA . GLY A 1 184 ? 10.422 -9.976 -9.981 1.00 69.94 184 GLY A CA 1
ATOM 1490 C C . GLY A 1 184 ? 10.894 -11.009 -8.953 1.00 69.94 184 GLY A C 1
ATOM 1491 O O . GLY A 1 184 ? 11.642 -11.919 -9.274 1.00 69.94 184 GLY A O 1
ATOM 1492 N N . TRP A 1 185 ? 10.402 -10.907 -7.718 1.00 74.44 185 TRP A N 1
ATOM 1493 C CA . TRP A 1 185 ? 10.745 -11.818 -6.626 1.00 74.44 185 TRP A CA 1
ATOM 1494 C C . TRP A 1 185 ? 9.503 -12.155 -5.807 1.00 74.44 185 TRP A C 1
ATOM 1496 O O . TRP A 1 185 ? 8.642 -11.294 -5.586 1.00 74.44 185 TRP A O 1
ATOM 1506 N N . CYS A 1 186 ? 9.362 -13.410 -5.385 1.00 78.44 186 CYS A N 1
ATOM 1507 C CA . CYS A 1 186 ? 8.276 -13.837 -4.512 1.00 78.44 186 CYS A CA 1
ATOM 1508 C C . CYS A 1 186 ? 8.818 -14.034 -3.094 1.00 78.44 186 CYS A C 1
ATOM 1510 O O . CYS A 1 186 ? 9.599 -14.963 -2.910 1.00 78.44 186 CYS A O 1
ATOM 1512 N N . PRO A 1 187 ? 8.334 -13.291 -2.079 1.00 71.06 187 PRO A N 1
ATOM 1513 C CA . PRO A 1 187 ? 8.795 -13.469 -0.697 1.00 71.06 187 PRO A CA 1
ATOM 1514 C C . PRO A 1 187 ? 8.557 -14.871 -0.128 1.00 71.06 187 PRO A C 1
ATOM 1516 O O . PRO A 1 187 ? 9.071 -15.210 0.928 1.00 71.06 187 PRO A O 1
ATOM 1519 N N . TYR A 1 188 ? 7.778 -15.690 -0.835 1.00 74.50 188 TYR A N 1
ATOM 1520 C CA . TYR A 1 188 ? 7.367 -17.018 -0.405 1.00 74.50 188 TYR A CA 1
ATOM 1521 C C . TYR A 1 188 ? 8.016 -18.174 -1.118 1.00 74.50 188 TYR A C 1
ATOM 1523 O O . TYR A 1 188 ? 8.083 -19.260 -0.557 1.00 74.50 188 TYR A O 1
ATOM 1531 N N . ARG A 1 189 ? 8.405 -17.964 -2.372 1.00 71.88 189 ARG A N 1
ATOM 1532 C CA . ARG A 1 189 ? 9.189 -18.958 -3.094 1.00 71.88 189 ARG A CA 1
ATOM 1533 C C . ARG A 1 189 ? 10.680 -18.680 -2.964 1.00 71.88 189 ARG A C 1
ATOM 1535 O O . ARG A 1 189 ? 11.464 -19.577 -3.207 1.00 71.88 189 ARG A O 1
ATOM 1542 N N . GLY A 1 190 ? 11.066 -17.469 -2.553 1.00 73.19 190 GLY A N 1
ATOM 1543 C CA . GLY A 1 190 ? 12.468 -17.083 -2.494 1.00 73.19 190 GLY A CA 1
ATOM 1544 C C . GLY A 1 190 ? 13.119 -17.302 -3.855 1.00 73.19 190 GLY A C 1
ATOM 1545 O O . GLY A 1 190 ? 12.606 -16.809 -4.863 1.00 73.19 190 GLY A O 1
ATOM 1546 N N . ASP A 1 191 ? 14.189 -18.092 -3.850 1.00 64.38 191 ASP A N 1
ATOM 1547 C CA . ASP A 1 191 ? 14.974 -18.451 -5.030 1.00 64.38 191 ASP A CA 1
ATOM 1548 C C . ASP A 1 191 ? 14.417 -19.671 -5.792 1.00 64.38 191 ASP A C 1
ATOM 1550 O O . ASP A 1 191 ? 14.937 -20.001 -6.855 1.00 64.38 191 ASP A O 1
ATOM 1554 N N . ASP A 1 192 ? 13.328 -20.302 -5.323 1.00 63.25 192 ASP A N 1
ATOM 1555 C CA . ASP A 1 192 ? 12.621 -21.399 -6.014 1.00 63.25 192 ASP A CA 1
ATOM 1556 C C . ASP A 1 192 ? 11.775 -20.872 -7.196 1.00 63.25 192 ASP A C 1
ATOM 1558 O O . ASP A 1 192 ? 10.566 -21.128 -7.331 1.00 63.25 192 ASP A O 1
ATOM 1562 N N . LEU A 1 193 ? 12.404 -20.062 -8.045 1.00 64.19 193 LEU A N 1
ATOM 1563 C CA . LEU A 1 193 ? 11.841 -19.523 -9.272 1.00 64.19 193 LEU A CA 1
ATOM 1564 C C . LEU A 1 193 ? 12.232 -20.437 -10.441 1.00 64.19 193 LEU A C 1
ATOM 1566 O O . LEU A 1 193 ? 13.398 -20.809 -10.555 1.00 64.19 193 LEU A O 1
ATOM 1570 N N . PRO A 1 194 ? 11.287 -20.813 -11.320 1.00 63.53 194 PRO A N 1
ATOM 1571 C CA . PRO A 1 194 ? 11.627 -21.536 -12.541 1.00 63.53 194 PRO A CA 1
ATOM 1572 C C . PRO A 1 194 ? 12.687 -20.780 -13.364 1.00 63.53 194 PRO A C 1
ATOM 1574 O O . PRO A 1 194 ? 12.597 -19.561 -13.512 1.00 63.53 194 PRO A O 1
ATOM 1577 N N . GLU A 1 195 ? 13.675 -21.506 -13.901 1.00 58.59 195 GLU A N 1
ATOM 1578 C CA . GLU A 1 195 ? 14.829 -20.953 -14.642 1.00 58.59 195 GLU A CA 1
ATOM 1579 C C . GLU A 1 195 ? 14.435 -20.114 -15.876 1.00 58.59 195 GLU A C 1
ATOM 1581 O O . GLU A 1 195 ? 15.234 -19.322 -16.372 1.00 58.59 195 GLU A O 1
ATOM 1586 N N . ASP A 1 196 ? 13.203 -20.262 -16.370 1.00 59.00 196 ASP A N 1
ATOM 1587 C CA . ASP A 1 196 ? 12.653 -19.570 -17.538 1.00 59.00 196 ASP A CA 1
ATOM 1588 C C . ASP A 1 196 ? 11.897 -18.268 -17.203 1.00 59.00 196 ASP A C 1
ATOM 1590 O O . ASP A 1 196 ? 11.384 -17.596 -18.108 1.00 59.00 196 ASP A O 1
ATOM 1594 N N . HIS A 1 197 ? 11.839 -17.857 -15.930 1.00 57.38 197 HIS A N 1
ATOM 1595 C CA . HIS A 1 197 ? 11.198 -16.600 -15.550 1.00 57.38 197 HIS A CA 1
ATOM 1596 C C . HIS A 1 197 ? 12.033 -15.383 -15.965 1.00 57.38 197 HIS A C 1
ATOM 1598 O O . HIS A 1 197 ? 12.922 -14.909 -15.267 1.00 57.38 197 HIS A O 1
ATOM 1604 N N . ILE A 1 198 ? 11.668 -14.878 -17.141 1.00 55.81 198 ILE A N 1
ATOM 1605 C CA . ILE A 1 198 ? 11.940 -13.570 -17.741 1.00 55.81 198 ILE A CA 1
ATOM 1606 C C . ILE A 1 198 ? 12.549 -12.543 -16.756 1.00 55.81 198 ILE A C 1
ATOM 1608 O O . ILE A 1 198 ? 11.840 -11.931 -15.959 1.00 55.81 198 ILE A O 1
ATOM 1612 N N . LEU A 1 199 ? 13.849 -12.270 -16.931 1.00 56.91 199 LEU A N 1
ATOM 1613 C CA . LEU A 1 199 ? 14.659 -11.194 -16.318 1.00 56.91 199 LEU A CA 1
ATOM 1614 C C . LEU A 1 199 ? 14.244 -9.759 -16.732 1.00 56.91 199 LEU A C 1
ATOM 1616 O O . LEU A 1 199 ? 15.018 -8.812 -16.609 1.00 56.91 199 LEU A O 1
ATOM 1620 N N . TYR A 1 200 ? 13.024 -9.580 -17.233 1.00 63.78 200 TYR A N 1
ATOM 1621 C CA . TYR A 1 200 ? 12.473 -8.292 -17.641 1.00 63.78 200 TYR A CA 1
ATOM 1622 C C . TYR A 1 200 ? 11.306 -7.944 -16.716 1.00 63.78 200 TYR A C 1
ATOM 1624 O O . TYR A 1 200 ? 10.503 -8.833 -16.415 1.00 63.78 200 TYR A O 1
ATOM 1632 N N . PRO A 1 201 ? 11.192 -6.693 -16.236 1.00 76.94 201 PRO A N 1
ATOM 1633 C CA . PRO A 1 201 ? 10.200 -6.364 -15.226 1.00 76.94 201 PRO A CA 1
ATOM 1634 C C . PRO A 1 201 ? 8.802 -6.668 -15.738 1.00 76.94 201 PRO A C 1
ATOM 1636 O O . PRO A 1 201 ? 8.328 -6.090 -16.716 1.00 76.94 201 PRO A O 1
ATOM 1639 N N . ASN A 1 202 ? 8.153 -7.597 -15.050 1.00 87.06 202 ASN A N 1
ATOM 1640 C CA . ASN A 1 202 ? 6.751 -7.916 -15.215 1.00 87.06 202 ASN A CA 1
ATOM 1641 C C . ASN A 1 202 ? 5.983 -7.264 -14.076 1.00 87.06 202 ASN A C 1
ATOM 1643 O O . ASN A 1 202 ? 6.440 -7.267 -12.933 1.00 87.06 202 ASN A O 1
ATOM 1647 N N . PHE A 1 203 ? 4.797 -6.754 -14.370 1.00 90.81 203 PHE A N 1
ATOM 1648 C CA . PHE A 1 203 ? 3.973 -6.045 -13.405 1.00 90.81 203 PHE A CA 1
ATOM 1649 C C . PHE A 1 203 ? 2.656 -6.785 -13.188 1.00 90.81 203 PHE A C 1
ATOM 1651 O O . PHE A 1 203 ? 2.004 -7.260 -14.121 1.00 90.81 203 PHE A O 1
ATOM 1658 N N . GLY A 1 204 ? 2.278 -6.913 -11.922 1.00 92.56 204 GLY A N 1
ATOM 1659 C CA . GLY A 1 204 ? 1.088 -7.627 -11.478 1.00 92.56 204 GLY A CA 1
ATOM 1660 C C . GLY A 1 204 ? 0.046 -6.726 -10.847 1.00 92.56 204 GLY A C 1
ATOM 1661 O O . GLY A 1 204 ? -0.819 -7.249 -10.157 1.00 92.56 204 GLY A O 1
ATOM 1662 N N . HIS A 1 205 ? 0.123 -5.405 -11.029 1.00 93.88 205 HIS A N 1
ATOM 1663 C CA . HIS A 1 205 ? -0.740 -4.444 -10.331 1.00 93.88 205 HIS A CA 1
ATOM 1664 C C . HIS A 1 205 ? -2.136 -4.277 -10.925 1.00 93.88 205 HIS A C 1
ATOM 1666 O O . HIS A 1 205 ? -3.024 -3.727 -10.279 1.00 93.88 205 HIS A O 1
ATOM 1672 N N . ALA A 1 206 ? -2.335 -4.751 -12.153 1.00 95.44 206 ALA A N 1
ATOM 1673 C CA . ALA A 1 206 ? -3.567 -4.560 -12.906 1.00 95.44 206 ALA A CA 1
ATOM 1674 C C . ALA A 1 206 ? -4.108 -5.875 -13.487 1.00 95.44 206 ALA A C 1
ATOM 1676 O O . ALA A 1 206 ? -4.630 -5.900 -14.600 1.00 95.44 206 ALA A O 1
ATOM 1677 N N . THR A 1 207 ? -3.993 -7.000 -12.775 1.00 95.50 207 THR A N 1
ATOM 1678 C CA . THR A 1 207 ? -4.671 -8.238 -13.207 1.00 95.50 207 THR A CA 1
ATOM 1679 C C . THR A 1 207 ? -6.193 -8.070 -13.178 1.00 95.50 207 THR A C 1
ATOM 1681 O O . THR A 1 207 ? -6.688 -7.207 -12.452 1.00 95.50 207 THR A O 1
ATOM 1684 N N . PRO A 1 208 ? -6.973 -8.893 -13.908 1.00 96.69 208 PRO A N 1
ATOM 1685 C CA . PRO A 1 208 ? -8.436 -8.797 -13.886 1.00 96.69 208 PRO A CA 1
ATOM 1686 C C . PRO A 1 208 ? -9.034 -8.819 -12.472 1.00 96.69 208 PRO A C 1
ATOM 1688 O O . PRO A 1 208 ? -9.966 -8.074 -12.188 1.00 96.69 208 PRO A O 1
ATOM 1691 N N . ARG A 1 209 ? -8.449 -9.612 -11.563 1.00 95.88 209 ARG A N 1
ATOM 1692 C CA . ARG A 1 209 ? -8.849 -9.676 -10.153 1.00 95.88 209 ARG A CA 1
ATOM 1693 C C . ARG A 1 209 ? -8.600 -8.353 -9.415 1.00 95.88 209 ARG A C 1
ATOM 1695 O O . ARG A 1 209 ? -9.492 -7.879 -8.718 1.00 95.88 209 ARG A O 1
ATOM 1702 N N . LEU A 1 210 ? -7.433 -7.729 -9.593 1.00 97.00 210 LEU A N 1
ATOM 1703 C CA . LEU A 1 210 ? -7.146 -6.419 -8.997 1.00 97.00 210 LEU A CA 1
ATOM 1704 C C . LEU A 1 210 ? -7.994 -5.305 -9.609 1.00 97.00 210 LEU A C 1
ATOM 1706 O O . LEU A 1 210 ? -8.530 -4.481 -8.876 1.00 97.00 210 LEU A O 1
ATOM 1710 N N . GLN A 1 211 ? -8.174 -5.300 -10.931 1.00 97.44 211 GLN A N 1
ATOM 1711 C CA . GLN A 1 211 ? -9.047 -4.334 -11.603 1.00 97.44 211 GLN A CA 1
ATOM 1712 C C . GLN A 1 211 ? -10.486 -4.430 -11.084 1.00 97.44 211 GLN A C 1
ATOM 1714 O O . GLN A 1 211 ? -11.105 -3.400 -10.811 1.00 97.44 211 GLN A O 1
ATOM 1719 N N . ALA A 1 212 ? -11.004 -5.649 -10.894 1.00 97.69 212 ALA A N 1
ATOM 1720 C CA . ALA A 1 212 ? -12.323 -5.869 -10.310 1.00 97.69 212 ALA A CA 1
ATOM 1721 C C . ALA A 1 212 ? -12.414 -5.311 -8.881 1.00 97.69 212 ALA A C 1
ATOM 1723 O O . ALA A 1 212 ? -13.380 -4.623 -8.563 1.00 97.69 212 ALA A O 1
ATOM 1724 N N . ALA A 1 213 ? -11.390 -5.525 -8.051 1.00 97.94 213 ALA A N 1
ATOM 1725 C CA . ALA A 1 213 ? -11.348 -5.018 -6.681 1.00 97.94 213 ALA A CA 1
ATOM 1726 C C . ALA A 1 213 ? -11.250 -3.491 -6.596 1.00 97.94 213 ALA A C 1
ATOM 172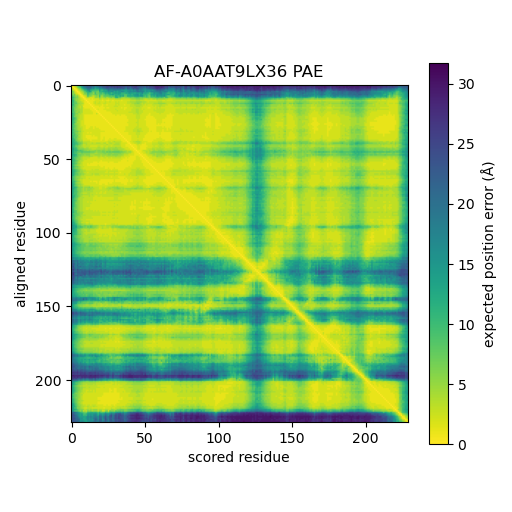8 O O . ALA A 1 213 ? -11.997 -2.873 -5.837 1.00 97.94 213 ALA A O 1
ATOM 1729 N N . TYR A 1 214 ? -10.390 -2.860 -7.402 1.00 96.88 214 TYR A N 1
ATOM 1730 C CA . TYR A 1 214 ? -10.333 -1.398 -7.498 1.00 96.88 214 TYR A CA 1
ATOM 1731 C C . TYR A 1 214 ? -11.660 -0.825 -7.995 1.00 96.88 214 TYR A C 1
ATOM 1733 O O . TYR A 1 214 ? -12.178 0.124 -7.413 1.00 96.88 214 TYR A O 1
ATOM 1741 N N . THR A 1 215 ? -12.266 -1.440 -9.015 1.00 96.81 215 THR A N 1
ATOM 1742 C CA . THR A 1 215 ? -13.585 -1.032 -9.521 1.00 96.81 215 THR A CA 1
ATOM 1743 C C . THR A 1 215 ? -14.653 -1.139 -8.436 1.00 96.81 215 THR A C 1
ATOM 1745 O O . THR A 1 215 ? -15.418 -0.193 -8.244 1.00 96.81 215 THR A O 1
ATOM 1748 N N . ALA A 1 216 ? -14.689 -2.248 -7.693 1.00 96.06 216 ALA A N 1
ATOM 1749 C CA . ALA A 1 216 ? -15.627 -2.458 -6.595 1.00 96.06 216 ALA A CA 1
ATOM 1750 C C . ALA A 1 216 ? -15.440 -1.409 -5.490 1.00 96.06 216 ALA A C 1
ATOM 1752 O O . ALA A 1 216 ? -16.394 -0.720 -5.134 1.00 96.06 216 ALA A O 1
ATOM 1753 N N . GLY A 1 217 ? -14.208 -1.199 -5.018 1.00 95.06 217 GLY A N 1
ATOM 1754 C CA . GLY A 1 217 ? -13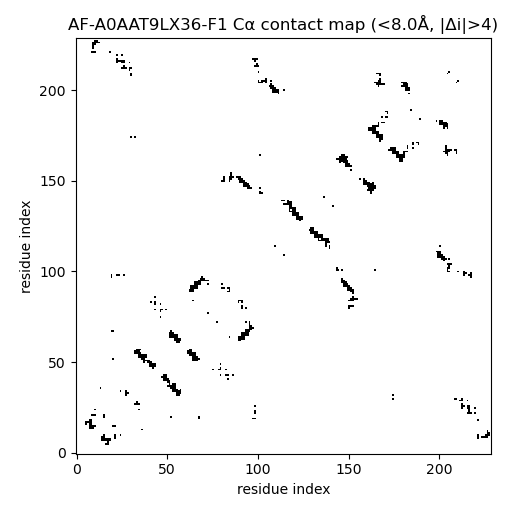.901 -0.181 -4.011 1.00 95.06 217 GLY A CA 1
ATOM 1755 C C . GLY A 1 217 ? -14.258 1.234 -4.476 1.00 95.06 217 GLY A C 1
ATOM 1756 O O . GLY A 1 217 ? -14.928 1.975 -3.762 1.00 95.06 217 GLY A O 1
ATOM 1757 N N . LYS A 1 218 ? -13.882 1.619 -5.699 1.00 92.94 218 LYS A N 1
ATOM 1758 C CA . LYS A 1 218 ? -14.142 2.958 -6.255 1.00 92.94 218 LYS A CA 1
ATOM 1759 C C . LYS A 1 218 ? -15.631 3.243 -6.449 1.00 92.94 218 LYS A C 1
ATOM 1761 O O . LYS A 1 218 ? -16.085 4.355 -6.167 1.00 92.94 218 LYS A O 1
ATOM 1766 N N . SER A 1 219 ? -16.378 2.251 -6.932 1.00 91.94 219 SER A N 1
ATOM 1767 C CA . SER A 1 219 ? -17.813 2.368 -7.216 1.00 91.94 219 SER A CA 1
ATOM 1768 C C . SER A 1 219 ? -18.703 2.141 -5.997 1.00 91.94 219 SER A C 1
ATOM 1770 O O . SER A 1 219 ? -19.875 2.510 -6.055 1.00 91.94 219 SER A O 1
ATOM 1772 N N . ALA A 1 220 ? -18.164 1.612 -4.893 1.00 90.69 220 ALA A N 1
ATOM 1773 C CA . ALA A 1 220 ? -18.925 1.377 -3.676 1.00 90.69 220 ALA A CA 1
ATOM 1774 C C . ALA A 1 220 ? -19.615 2.660 -3.194 1.00 90.69 220 ALA A C 1
ATOM 1776 O O . ALA A 1 220 ? -18.981 3.698 -2.933 1.00 90.69 220 ALA A O 1
ATOM 1777 N N . GLN A 1 221 ? -20.936 2.555 -3.084 1.00 86.44 221 GLN A N 1
ATOM 1778 C CA . GLN A 1 221 ? -21.809 3.556 -2.501 1.00 86.44 221 GLN A CA 1
ATOM 1779 C C . GLN A 1 221 ? -22.306 3.033 -1.162 1.00 86.44 221 GLN A C 1
ATOM 1781 O O . GLN A 1 221 ? -22.627 1.859 -1.014 1.00 86.44 221 GLN A O 1
ATOM 1786 N N . PHE A 1 222 ? -22.336 3.922 -0.179 1.00 82.12 222 PHE A N 1
ATOM 1787 C CA . PHE A 1 222 ? -22.748 3.596 1.176 1.00 82.12 222 PHE A CA 1
ATOM 1788 C C . PHE A 1 222 ? -23.896 4.526 1.533 1.00 82.12 222 PHE A C 1
ATOM 1790 O O . PHE A 1 222 ? -23.720 5.532 2.226 1.00 82.12 222 PHE A O 1
ATOM 1797 N N . GLU A 1 223 ? -25.060 4.254 0.956 1.00 61.62 223 GLU A N 1
ATOM 1798 C CA . GLU A 1 223 ? -26.276 4.958 1.340 1.00 61.62 223 GLU A CA 1
ATOM 1799 C C . GLU A 1 223 ? -26.684 4.551 2.761 1.00 61.62 223 GLU A C 1
ATOM 1801 O O . GLU A 1 223 ? -26.249 3.525 3.289 1.00 61.62 223 GLU A O 1
ATOM 1806 N N . PHE A 1 224 ? -27.461 5.412 3.419 1.00 51.97 224 PHE A N 1
ATOM 1807 C CA . PHE A 1 224 ? -27.820 5.346 4.835 1.00 51.97 224 PHE A CA 1
ATOM 1808 C C . PHE A 1 224 ? -28.343 3.965 5.283 1.00 51.97 224 PHE A C 1
ATOM 1810 O O . PHE A 1 224 ? -29.544 3.745 5.386 1.00 51.97 224 PHE A O 1
ATOM 1817 N N . GLY A 1 225 ? -27.436 3.061 5.659 1.00 46.28 225 GLY A N 1
ATOM 1818 C CA . GLY A 1 225 ? -27.771 1.808 6.332 1.00 46.28 225 GLY A CA 1
ATOM 1819 C C . GLY A 1 225 ? -27.926 0.567 5.458 1.00 46.28 225 GLY A C 1
ATOM 1820 O O . GLY A 1 225 ? -28.423 -0.427 5.984 1.00 46.28 225 GLY A O 1
ATOM 1821 N N . GLU A 1 226 ? -27.475 0.550 4.204 1.00 44.06 226 GLU A N 1
ATOM 1822 C CA . GLU A 1 226 ? -27.460 -0.717 3.464 1.00 44.06 226 GLU A CA 1
ATOM 1823 C C . GLU A 1 226 ? -26.359 -1.650 3.990 1.00 44.06 226 GLU A C 1
ATOM 1825 O O . GLU A 1 226 ? -25.159 -1.380 3.918 1.00 44.06 226 GLU A O 1
ATOM 1830 N N . THR A 1 227 ? -26.784 -2.772 4.566 1.00 45.38 227 THR A N 1
ATOM 1831 C CA . THR A 1 227 ? -25.954 -3.962 4.729 1.00 45.38 227 THR A CA 1
ATOM 1832 C C . THR A 1 227 ? -25.736 -4.539 3.335 1.00 45.38 227 THR A C 1
ATOM 1834 O O . THR A 1 227 ? -26.691 -5.048 2.744 1.00 45.38 227 THR A O 1
ATOM 1837 N N . GLY A 1 228 ? -24.518 -4.415 2.799 1.00 37.78 228 GLY A N 1
ATOM 1838 C CA . GLY A 1 228 ? -24.132 -5.072 1.549 1.00 37.78 228 GLY A CA 1
ATOM 1839 C C . GLY A 1 228 ? -24.551 -6.544 1.579 1.00 37.78 228 GLY A C 1
ATOM 1840 O O . GLY A 1 228 ? -24.305 -7.225 2.576 1.00 37.78 228 GLY A O 1
ATOM 1841 N N . ARG A 1 229 ? -25.285 -6.962 0.544 1.00 36.03 229 ARG A N 1
ATOM 1842 C CA . ARG A 1 229 ? -25.738 -8.343 0.351 1.00 36.03 229 ARG A CA 1
ATOM 1843 C C . ARG A 1 229 ? -24.594 -9.245 -0.076 1.00 36.03 229 ARG A C 1
ATOM 1845 O O . ARG A 1 229 ? -23.743 -8.755 -0.849 1.00 36.03 229 ARG A O 1
#

Mean predicted aligned error: 7.57 Å

Foldseek 3Di:
DDDDADDFFDEPNDTHSDLQLRLVVLLCVLQVWDKDAQPDWDQLDVLGIDGFGMFTPPPDPQTATEHEEADDDDPSRVVVQLSVCQVVVHKYKYFYHHLAQQDDPVPFWDAPCQQQQADWDWDQDPVPGTDTDRPHHRPVQVVTDQGIWIHGNDPPDDIDSARWAFFCAPVPRDTHTDRQQWNPADPVCGVVDPPPPDPTTGHGRDDPSNVVSSCSSRPDDRPDDDHDD

Solvent-accessible surface area (backbone atoms only — not comparable to full-atom values): 13353 Å² total; per-residue (Å²): 132,86,82,86,70,76,73,70,25,53,48,94,92,42,76,29,82,36,62,66,55,46,23,49,52,46,26,29,58,67,68,70,49,51,68,39,70,53,80,62,74,45,79,44,67,96,66,36,77,45,67,55,51,28,37,33,36,70,98,48,98,67,35,27,37,44,35,78,36,74,53,85,80,48,74,67,54,51,50,38,44,45,42,48,8,52,75,69,66,27,37,24,35,41,37,32,51,74,63,56,75,80,61,64,66,83,62,40,62,47,56,54,68,62,61,66,37,46,48,65,47,73,45,80,39,97,92,75,42,79,41,75,38,80,83,55,66,29,53,69,54,74,78,42,72,69,35,20,36,52,33,65,54,50,91,92,63,78,68,47,65,58,36,44,26,58,15,54,33,85,88,78,72,46,79,42,78,28,68,69,6,44,63,79,71,46,97,82,51,58,83,74,58,66,93,80,67,66,94,39,57,29,38,19,47,51,41,73,70,47,47,49,16,29,49,48,15,59,66,60,77,69,61,98,76,59,74,77,128

Secondary structure (DSSP, 8-state):
-----PPPEEETTEEESSHHHHHHHHHHHHHT--EEES---EE-GGG-EE--SEEESTTSTT-EEEEEESSSPPHHHHHHHHHHHHHHTSEEEEEES-SS-SS-TT-SB--HHHHH-BPPEEEEETTTEEEEE--S-BGGGGGS---EEEE-S-TTPPPB---EEEEE-TTT--EEEEETTB-S-BTTTBT---TTS-SS-BB-TT-HHHHHHHHHHHH----TT----

Sequence (229 aa):
MARISPIKTRYAGYRFRSRREARWAVFFDTLGIPWRYEPEGFSLGDAGAYLPDFLIYPNTELAMWFEVKGDLPTDVEIRKAQALSVGTGLQTCIYFGEVDLPAPASLANMSLDKFMDQVPEYRWINEIGWAPFYNGPARWELEFGPTAYMITPHEGTEPGTSPWWWTDCRLCGRIILKVHGQIGWCPYRGDDLPEDHILYPNFGHATPRLQAAYTAGKSAQFEFGETGR

Nearest PDB structures (foldseek):
  2zyz-assembly1_A  TM=5.259E-01  e=7.560E-01  Pyrobaculum aerophilum
  7o4f-assembly2_D  TM=3.328E-01  e=6.280E-01  Arabidopsis thaliana
  5g5t-assembly1_A  TM=5.806E-01  e=5.461E+00  Methanocaldococcus jannaschii
  5ksr-assembly1_A  TM=2.448E-01  e=2.446E+00  Xylella fastidiosa 9a5c
  7o4e-assembly1_A-2  TM=3.657E-01  e=8.417E+00  Arabidopsis thaliana